Protein AF-A0A9J7BKC8-F1 (afdb_monomer_lite)

Foldseek 3Di:
DDDDDDDDDDPPPPPDPPDDDPDDDPCDPDDDDPQKADAPDPQKIFGDADDPPDQPLPDDQVVCVNRQHDGADDCVPCVPLNVVSNLLSVLAPAEWEWDKDFDQWADWFFAWDPDAQVVQCVPDVLSVVADPLATEGQWKFFWKDFQPFPADDQSAWFKWKKKKFAFQWEAPVPRQPFFKFKKWWKKWFDSHVHGWIWIWTKIWMWGHDDPDIDIDMFTWTDIPPRHIMGTPRDDDDGGWIKMWMKGAPFQFKIKIWMGGSVNSHITMMIGTHDPPGGGSNRMITTIMTQIDHPNHRGHHTARAKMKMAPTWTAGSNRDIDARVNTHTYFNDDPNHGQKYWADDDTRIIMMGGD

InterPro domains:
  IPR000250 Peptidase G1 [PF01828] (138-339)
  IPR000250 Peptidase G1 [PR00977] (217-237)
  IPR000250 Peptidase G1 [PR00977] (239-256)
  IPR000250 Peptidase G1 [PR00977] (259-272)
  IPR000250 Peptidase G1 [PR00977] (279-294)
  IPR000250 Peptidase G1 [PTHR37536] (111-316)
  IPR013320 Concanavalin A-like lectin/glucanase domain superfamily [SSF49899] (136-337)
  IPR038656 Peptidase G1 superfamily [G3DSA:2.60.120.700] (135-349)

Structure (mmCIF, N/CA/C/O backbone):
data_AF-A0A9J7BKC8-F1
#
_entry.id   AF-A0A9J7BKC8-F1
#
loop_
_atom_site.group_PDB
_atom_site.id
_atom_site.type_symbol
_atom_site.label_atom_id
_atom_site.label_alt_id
_atom_site.label_comp_id
_atom_site.label_asym_id
_atom_site.label_entity_id
_atom_site.label_seq_id
_atom_site.pdbx_PDB_ins_code
_atom_site.Cartn_x
_atom_site.Cartn_y
_atom_site.Cartn_z
_atom_site.occupancy
_atom_site.B_iso_or_equiv
_atom_site.auth_seq_id
_atom_site.auth_comp_id
_atom_site.auth_asym_id
_atom_site.auth_atom_id
_atom_site.pdbx_PDB_model_num
ATOM 1 N N . MET A 1 1 ? -64.781 -4.907 41.905 1.00 42.53 1 MET A N 1
ATOM 2 C CA . MET A 1 1 ? -63.799 -5.306 40.872 1.00 42.53 1 MET A CA 1
ATOM 3 C C . MET A 1 1 ? -63.015 -4.066 40.475 1.00 42.53 1 MET A C 1
ATOM 5 O O . MET A 1 1 ? -63.614 -3.108 40.004 1.00 42.53 1 MET A O 1
ATOM 9 N N . LYS A 1 2 ? -61.717 -4.038 40.795 1.00 35.16 2 LYS A N 1
ATOM 10 C CA . LYS A 1 2 ? -60.795 -2.926 40.519 1.00 35.16 2 LYS A CA 1
ATOM 11 C C . LYS A 1 2 ? -60.554 -2.843 39.006 1.00 35.16 2 LYS A C 1
ATOM 13 O O . LYS A 1 2 ? -60.177 -3.852 38.422 1.00 35.16 2 LYS A O 1
ATOM 18 N N . LYS A 1 3 ? -60.735 -1.676 38.381 1.00 32.97 3 LYS A N 1
ATOM 19 C CA . LYS A 1 3 ? -60.165 -1.401 37.054 1.00 32.97 3 LYS A CA 1
ATOM 20 C C . LYS A 1 3 ? -58.864 -0.636 37.264 1.00 32.97 3 LYS A C 1
ATOM 22 O O . LYS A 1 3 ? -58.889 0.517 37.684 1.00 32.97 3 LYS A O 1
ATOM 27 N N . LEU A 1 4 ? -57.750 -1.336 37.063 1.00 35.34 4 LEU A N 1
ATOM 28 C CA . LEU A 1 4 ? -56.420 -0.750 37.012 1.00 35.34 4 LEU A CA 1
ATOM 29 C C . LEU A 1 4 ? -56.189 -0.090 35.649 1.00 35.34 4 LEU A C 1
ATOM 31 O O . LEU A 1 4 ? -56.573 -0.615 34.608 1.00 35.34 4 LEU A O 1
ATOM 35 N N . SER A 1 5 ? -55.534 1.062 35.743 1.00 39.25 5 SER A N 1
ATOM 36 C CA . SER A 1 5 ? -54.772 1.787 34.730 1.00 39.25 5 SER A CA 1
ATOM 37 C C . SER A 1 5 ? -53.872 0.879 33.879 1.00 39.25 5 SER A C 1
ATOM 39 O O . SER A 1 5 ? -53.295 -0.086 34.379 1.00 39.25 5 SER A O 1
ATOM 41 N N . SER A 1 6 ? -53.687 1.245 32.610 1.00 35.19 6 SER A N 1
ATOM 42 C CA . SER A 1 6 ? -52.483 0.909 31.844 1.00 35.19 6 SER A CA 1
ATOM 43 C C . SER A 1 6 ? -52.212 2.042 30.854 1.00 35.19 6 SER A C 1
ATOM 45 O O . SER A 1 6 ? -52.745 2.065 29.748 1.00 35.19 6 SER A O 1
ATOM 47 N N . ALA A 1 7 ? -51.428 3.025 31.297 1.00 35.91 7 ALA A N 1
ATOM 48 C CA . ALA A 1 7 ? -50.773 3.980 30.416 1.00 35.91 7 ALA A CA 1
ATOM 49 C C . ALA A 1 7 ? -49.608 3.257 29.726 1.00 35.91 7 ALA A C 1
ATOM 51 O O . ALA A 1 7 ? -48.701 2.759 30.391 1.00 35.91 7 ALA A O 1
ATOM 52 N N . LEU A 1 8 ? -49.662 3.168 28.400 1.00 33.00 8 LEU A N 1
ATOM 53 C CA . LEU A 1 8 ? -48.587 2.624 27.583 1.00 33.00 8 LEU A CA 1
ATOM 54 C C . LEU A 1 8 ? -47.511 3.713 27.445 1.00 33.00 8 LEU A C 1
ATOM 56 O O . LEU A 1 8 ? -47.657 4.644 26.657 1.00 33.00 8 LEU A O 1
ATOM 60 N N . ALA A 1 9 ? -46.463 3.639 28.264 1.00 32.72 9 ALA A N 1
ATOM 61 C CA . ALA A 1 9 ? -45.273 4.463 28.094 1.00 32.72 9 ALA A CA 1
ATOM 62 C C . ALA A 1 9 ? -44.437 3.872 26.951 1.00 32.72 9 ALA A C 1
ATOM 64 O O . ALA A 1 9 ? -43.795 2.835 27.112 1.00 32.72 9 ALA A O 1
ATOM 65 N N . ALA A 1 10 ? -44.476 4.511 25.783 1.00 32.19 10 ALA A N 1
ATOM 66 C CA . ALA A 1 10 ? -43.542 4.230 24.704 1.00 32.19 10 ALA A CA 1
ATOM 67 C C . ALA A 1 10 ? -42.163 4.774 25.106 1.00 32.19 10 ALA A C 1
ATOM 69 O O . ALA A 1 10 ? -41.945 5.985 25.127 1.00 32.19 10 ALA A O 1
ATOM 70 N N . VAL A 1 11 ? -41.242 3.880 25.466 1.00 32.19 11 VAL A N 1
ATOM 71 C CA . VAL A 1 11 ? -39.828 4.221 25.639 1.00 32.19 11 VAL A CA 1
ATOM 72 C C . VAL A 1 11 ? -39.223 4.325 24.244 1.00 32.19 11 VAL A C 1
ATOM 74 O O . VAL A 1 11 ? -38.864 3.326 23.629 1.00 32.19 11 VAL A O 1
ATOM 77 N N . VAL A 1 12 ? -39.160 5.547 23.721 1.00 31.64 12 VAL A N 1
ATOM 78 C CA . VAL A 1 12 ? -38.316 5.873 22.571 1.00 31.64 12 VAL A CA 1
ATOM 79 C C . VAL A 1 12 ? -36.880 5.889 23.085 1.00 31.64 12 VAL A C 1
ATOM 81 O O . VAL A 1 12 ? -36.458 6.844 23.735 1.00 31.64 12 VAL A O 1
ATOM 84 N N . VAL A 1 13 ? -36.135 4.812 22.836 1.00 33.62 13 VAL A N 1
ATOM 85 C CA . VAL A 1 13 ? -34.677 4.827 22.976 1.00 33.62 13 VAL A CA 1
ATOM 86 C C . VAL A 1 13 ? -34.142 5.608 21.781 1.00 33.62 13 VAL A C 1
ATOM 88 O O . VAL A 1 13 ? -33.957 5.065 20.696 1.00 33.62 13 VAL A O 1
ATOM 91 N N . LEU A 1 14 ? -33.965 6.916 21.961 1.00 30.69 14 LEU A N 1
ATOM 92 C CA . LEU A 1 14 ? -33.131 7.717 21.074 1.00 30.69 14 LEU A CA 1
ATOM 93 C C . LEU A 1 14 ? -31.696 7.211 21.239 1.00 30.69 14 LEU A C 1
ATOM 95 O O . LEU A 1 14 ? -31.040 7.514 22.234 1.00 30.69 14 LEU A O 1
ATOM 99 N N . ALA A 1 15 ? -31.228 6.417 20.276 1.00 33.81 15 ALA A N 1
ATOM 100 C CA . ALA A 1 15 ? -29.805 6.215 20.066 1.00 33.81 15 ALA A CA 1
ATOM 101 C C . ALA A 1 15 ? -29.209 7.592 19.745 1.00 33.81 15 ALA A C 1
ATOM 103 O O . ALA A 1 15 ? -29.444 8.153 18.675 1.00 33.81 15 ALA A O 1
ATOM 104 N N . ALA A 1 16 ? -28.532 8.186 20.724 1.00 29.53 16 ALA A N 1
ATOM 105 C CA . ALA A 1 16 ? -27.771 9.398 20.498 1.00 29.53 16 ALA A CA 1
ATOM 106 C C . ALA A 1 16 ? -26.569 9.037 19.610 1.00 29.53 16 ALA A C 1
ATOM 108 O O . ALA A 1 16 ? -25.866 8.076 19.934 1.00 29.53 16 ALA A O 1
ATOM 109 N N . PRO A 1 17 ? -26.305 9.774 18.519 1.00 35.47 17 PRO A N 1
ATOM 110 C CA . PRO A 1 17 ? -25.027 9.656 17.844 1.00 35.47 17 PRO A CA 1
ATOM 111 C C . PRO A 1 17 ? -23.953 10.087 18.844 1.00 35.47 17 PRO A C 1
ATOM 113 O O . PRO A 1 17 ? -24.092 11.114 19.516 1.00 35.47 17 PRO A O 1
ATOM 116 N N . ILE A 1 18 ? -22.894 9.292 18.979 1.00 39.97 18 ILE A N 1
ATOM 117 C CA . ILE A 1 18 ? -21.711 9.679 19.747 1.00 39.97 18 ILE A CA 1
ATOM 118 C C . ILE A 1 18 ? -20.993 10.761 18.930 1.00 39.97 18 ILE A C 1
ATOM 120 O O . ILE A 1 18 ? -20.035 10.511 18.213 1.00 39.97 18 ILE A O 1
ATOM 124 N N . THR A 1 19 ? -21.503 11.988 18.987 1.00 41.69 19 THR A N 1
ATOM 125 C CA . THR A 1 19 ? -20.822 13.193 18.511 1.00 41.69 19 THR A CA 1
ATOM 126 C C . THR A 1 19 ? -20.246 13.926 19.714 1.00 41.69 19 THR A C 1
ATOM 128 O O . THR A 1 19 ? -20.956 14.694 20.358 1.00 41.69 19 THR A O 1
ATOM 131 N N . ALA A 1 20 ? -18.978 13.648 20.022 1.00 32.53 20 ALA A N 1
ATOM 132 C CA . ALA A 1 20 ? -18.020 14.459 20.792 1.00 32.53 20 ALA A CA 1
ATOM 133 C C . ALA A 1 20 ? -16.736 13.602 20.897 1.00 32.53 20 ALA A C 1
ATOM 135 O O . ALA A 1 20 ? -16.809 12.486 21.389 1.00 32.53 20 ALA A O 1
ATOM 136 N N . LEU A 1 21 ? -15.536 13.975 20.444 1.00 36.91 21 LEU A N 1
ATOM 137 C CA . LEU A 1 21 ? -14.870 15.273 20.429 1.00 36.91 21 LEU A CA 1
ATOM 138 C C . LEU A 1 21 ? -13.859 15.315 19.264 1.00 36.91 21 LEU A C 1
ATOM 140 O O . LEU A 1 21 ? -12.789 14.717 19.351 1.00 36.91 21 LEU A O 1
ATOM 144 N N . ALA A 1 22 ? -14.148 16.077 18.211 1.00 39.12 22 ALA A N 1
ATOM 145 C CA . ALA A 1 22 ? -13.113 16.584 17.310 1.00 39.12 22 ALA A CA 1
ATOM 146 C C . ALA A 1 22 ? -12.574 17.896 17.903 1.00 39.12 22 ALA A C 1
ATOM 148 O O . ALA A 1 22 ? -12.925 18.992 17.474 1.00 39.12 22 ALA A O 1
ATOM 149 N N . GLN A 1 23 ? -11.801 17.793 18.982 1.00 36.78 23 GLN A N 1
ATOM 150 C CA . GLN A 1 23 ? -11.043 18.909 19.546 1.00 36.78 23 GLN A CA 1
ATOM 151 C C . GLN A 1 23 ? -9.667 18.386 19.937 1.00 36.78 23 GLN A C 1
ATOM 153 O O . GLN A 1 23 ? -9.578 17.555 20.835 1.00 36.78 23 GLN A O 1
ATOM 158 N N . ASN A 1 24 ? -8.632 18.864 19.235 1.00 36.31 24 ASN A N 1
ATOM 159 C CA . ASN A 1 24 ? -7.210 18.779 19.578 1.00 36.31 24 ASN A CA 1
ATOM 160 C C . ASN A 1 24 ? -6.848 17.599 20.493 1.00 36.31 24 ASN A C 1
ATOM 162 O O . ASN A 1 24 ? -6.619 17.792 21.691 1.00 36.31 24 ASN A O 1
ATOM 166 N N . ARG A 1 25 ? -6.750 16.380 19.942 1.00 45.62 25 ARG A N 1
ATOM 167 C CA . ARG A 1 25 ? -5.960 15.352 20.625 1.00 45.62 25 ARG A CA 1
ATOM 168 C C . ARG A 1 25 ? -4.519 15.848 20.621 1.00 45.62 25 ARG A C 1
ATOM 170 O O . ARG A 1 25 ? -3.840 15.793 19.606 1.00 45.62 25 ARG A O 1
ATOM 177 N N . VAL A 1 26 ? -4.078 16.368 21.763 1.00 41.56 26 VAL A N 1
ATOM 178 C CA . VAL A 1 26 ? -2.662 16.345 22.129 1.00 41.56 26 VAL A CA 1
ATOM 179 C C . VAL A 1 26 ? -2.191 14.918 21.865 1.00 41.56 26 VAL A C 1
ATOM 181 O O . VAL A 1 26 ? -2.838 13.990 22.358 1.00 41.56 26 VAL A O 1
ATOM 184 N N . GLU A 1 27 ? -1.143 14.765 21.050 1.00 50.19 27 GLU A N 1
ATOM 185 C CA . GLU A 1 27 ? -0.468 13.502 20.732 1.00 50.19 27 GLU A CA 1
ATOM 186 C C . GLU A 1 27 ? -0.299 12.690 22.015 1.00 50.19 27 GLU A C 1
ATOM 188 O O . GLU A 1 27 ? 0.607 12.916 22.817 1.00 50.19 27 GLU A O 1
ATOM 193 N N . THR A 1 28 ? -1.247 11.798 22.280 1.00 51.66 28 THR A N 1
ATOM 194 C CA . THR A 1 28 ? -1.152 10.911 23.426 1.00 51.66 28 THR A CA 1
ATOM 195 C C . THR A 1 28 ? -0.413 9.706 22.882 1.00 51.66 28 THR A C 1
ATOM 197 O O . THR A 1 28 ? -0.931 9.097 21.944 1.00 51.66 28 THR A O 1
ATOM 200 N N . PRO A 1 29 ? 0.787 9.382 23.395 1.00 64.31 29 PRO A N 1
ATOM 201 C CA . PRO A 1 29 ? 1.525 8.222 22.926 1.00 64.31 29 PRO A CA 1
ATOM 202 C C . PRO A 1 29 ? 0.610 7.002 22.944 1.00 64.31 29 PRO A C 1
ATOM 204 O O . PRO A 1 29 ? -0.110 6.800 23.931 1.00 64.31 29 PRO A O 1
ATOM 207 N N . HIS A 1 30 ? 0.616 6.225 21.858 1.00 78.81 30 HIS A N 1
ATOM 208 C CA . HIS A 1 30 ? -0.177 5.006 21.771 1.00 78.81 30 HIS A CA 1
ATOM 209 C C . HIS A 1 30 ? 0.111 4.133 22.992 1.00 78.81 30 HIS A C 1
ATOM 211 O O . HIS A 1 30 ? 1.255 3.768 23.280 1.00 78.81 30 HIS A O 1
ATOM 217 N N . ARG A 1 31 ? -0.937 3.862 23.768 1.00 84.00 31 ARG A N 1
ATOM 218 C CA . ARG A 1 31 ? -0.828 3.021 24.951 1.00 84.00 31 ARG A CA 1
ATOM 219 C C . ARG A 1 31 ? -1.142 1.604 24.520 1.00 84.00 31 ARG A C 1
ATOM 221 O O . ARG A 1 31 ? -2.315 1.274 24.360 1.00 84.00 31 ARG A O 1
ATOM 228 N N . MET A 1 32 ? -0.089 0.797 24.407 1.00 88.94 32 MET A N 1
ATOM 229 C CA . MET A 1 32 ? -0.219 -0.606 24.032 1.00 88.94 32 MET A CA 1
ATOM 230 C C . MET A 1 32 ? -1.259 -1.324 24.892 1.00 88.94 32 MET A C 1
ATOM 232 O O . MET A 1 32 ? -1.321 -1.146 26.120 1.00 88.94 32 MET A O 1
ATOM 236 N N . GLN A 1 33 ? -2.076 -2.133 24.231 1.00 91.25 33 GLN A N 1
ATOM 237 C CA . GLN A 1 33 ? -3.026 -3.010 24.900 1.00 91.25 33 GLN A CA 1
ATOM 238 C C . GLN A 1 33 ? -2.307 -4.190 25.583 1.00 91.25 33 GLN A C 1
ATOM 240 O O . GLN A 1 33 ? -1.156 -4.480 25.265 1.00 91.25 33 GLN A O 1
ATOM 245 N N . PRO A 1 34 ? -2.943 -4.894 26.542 1.00 94.50 34 PRO A N 1
ATOM 246 C CA . PRO A 1 34 ? -2.302 -6.011 27.248 1.00 94.50 34 PRO A CA 1
ATOM 247 C C . PRO A 1 34 ? -1.816 -7.169 26.361 1.00 94.50 34 PRO A C 1
ATOM 249 O O . PRO A 1 34 ? -0.966 -7.939 26.793 1.00 94.50 34 PRO A O 1
ATOM 252 N N . ASN A 1 35 ? -2.385 -7.310 25.167 1.00 95.38 35 ASN A N 1
ATOM 253 C CA . ASN A 1 35 ? -2.093 -8.333 24.162 1.00 95.38 35 ASN A CA 1
ATOM 254 C C . ASN A 1 35 ? -1.343 -7.764 22.943 1.00 95.38 35 ASN A C 1
ATOM 256 O O . ASN A 1 35 ? -1.260 -8.411 21.900 1.00 95.38 35 ASN A O 1
ATOM 260 N N . GLU A 1 36 ? -0.846 -6.535 23.060 1.00 96.62 36 GLU A N 1
ATOM 261 C CA . GLU A 1 36 ? -0.025 -5.880 22.057 1.00 96.62 36 GLU A CA 1
ATOM 262 C C . GLU A 1 36 ? 1.439 -5.897 22.497 1.00 96.62 36 GLU A C 1
ATOM 264 O O . GLU A 1 36 ? 1.770 -5.622 23.653 1.00 96.62 36 GLU A O 1
ATOM 269 N N . HIS A 1 37 ? 2.324 -6.206 21.554 1.00 95.88 37 HIS A N 1
ATOM 270 C CA . HIS A 1 37 ? 3.741 -6.427 21.804 1.00 95.88 37 HIS A CA 1
ATOM 271 C C . HIS A 1 37 ? 4.588 -5.580 20.870 1.00 95.88 37 HIS A C 1
ATOM 273 O O . HIS A 1 37 ? 4.352 -5.542 19.663 1.00 95.88 37 HIS A O 1
ATOM 279 N N . ALA A 1 38 ? 5.621 -4.948 21.421 1.00 96.88 38 ALA A N 1
ATOM 280 C CA . ALA A 1 38 ? 6.629 -4.270 20.620 1.00 96.88 38 ALA A CA 1
ATOM 281 C C . ALA A 1 38 ? 7.427 -5.275 19.774 1.00 96.88 38 ALA A C 1
ATOM 283 O O . ALA A 1 38 ? 7.782 -6.362 20.240 1.00 96.88 38 ALA A O 1
ATOM 284 N N . LEU A 1 39 ? 7.739 -4.879 18.543 1.00 96.88 39 LEU A N 1
ATOM 285 C CA . LEU A 1 39 ? 8.595 -5.623 17.624 1.00 96.88 39 LEU A CA 1
ATOM 286 C C . LEU A 1 39 ? 10.045 -5.116 17.700 1.00 96.88 39 LEU A C 1
ATOM 288 O O . LEU A 1 39 ? 10.406 -4.282 18.529 1.00 96.88 39 LEU A O 1
ATOM 292 N N . ASN A 1 40 ? 10.916 -5.656 16.845 1.00 97.19 40 ASN A N 1
ATOM 293 C CA . ASN A 1 40 ? 12.345 -5.332 16.828 1.00 97.19 40 ASN A CA 1
ATOM 294 C C . ASN A 1 40 ? 12.675 -3.925 16.300 1.00 97.19 40 ASN A C 1
ATOM 296 O O . ASN A 1 40 ? 13.816 -3.491 16.458 1.00 97.19 40 ASN A O 1
ATOM 300 N N . LEU A 1 41 ? 11.720 -3.226 15.681 1.00 97.62 41 LEU A N 1
ATOM 301 C CA . LEU A 1 41 ? 11.894 -1.859 15.187 1.00 97.62 41 LEU A CA 1
ATOM 302 C C . LEU A 1 41 ? 11.150 -0.856 16.086 1.00 97.62 41 LEU A C 1
ATOM 304 O O . LEU A 1 41 ? 10.030 -1.140 16.514 1.00 97.62 41 LEU A O 1
ATOM 308 N N . PRO A 1 42 ? 11.742 0.318 16.386 1.00 94.69 42 PRO A N 1
ATOM 309 C CA . PRO A 1 42 ? 11.086 1.344 17.190 1.00 94.69 42 PRO A CA 1
ATOM 310 C C . PRO A 1 42 ? 9.737 1.764 16.604 1.00 94.69 42 PRO A C 1
ATOM 312 O O . PRO A 1 42 ? 9.625 1.990 15.404 1.00 94.69 42 PRO A O 1
ATOM 315 N N . GLY A 1 43 ? 8.727 1.889 17.464 1.00 94.75 43 GLY A N 1
ATOM 316 C CA . GLY A 1 43 ? 7.383 2.302 17.058 1.00 94.75 43 GLY A CA 1
ATOM 317 C C . GLY A 1 43 ? 6.541 1.203 16.411 1.00 94.75 43 GLY A C 1
ATOM 318 O O . GLY A 1 43 ? 5.346 1.414 16.251 1.00 94.75 43 GLY A O 1
ATOM 319 N N . ALA A 1 44 ? 7.121 0.043 16.084 1.00 98.06 44 ALA A N 1
ATOM 320 C CA . ALA A 1 44 ? 6.400 -1.080 15.499 1.00 98.06 44 ALA A CA 1
ATOM 321 C C . ALA A 1 44 ? 5.877 -2.048 16.572 1.00 98.06 44 ALA A C 1
ATOM 323 O O . ALA A 1 44 ? 6.604 -2.436 17.495 1.00 98.06 44 ALA A O 1
ATOM 324 N N . THR A 1 45 ? 4.630 -2.482 16.424 1.00 98.06 45 THR A N 1
ATOM 325 C CA . THR A 1 45 ? 3.942 -3.415 17.319 1.00 98.06 45 THR A CA 1
ATOM 326 C C . THR A 1 45 ? 3.190 -4.491 16.535 1.00 98.06 45 THR A C 1
ATOM 328 O O . THR A 1 45 ? 2.905 -4.350 15.348 1.00 98.06 45 THR A O 1
ATOM 331 N N . THR A 1 46 ? 2.874 -5.596 17.203 1.00 97.69 46 THR A N 1
ATOM 332 C CA . THR A 1 46 ? 1.955 -6.642 16.732 1.00 97.69 46 THR A CA 1
ATOM 333 C C . THR A 1 46 ? 0.942 -6.943 17.826 1.00 97.69 46 THR A C 1
ATOM 335 O O . THR A 1 46 ? 1.211 -6.713 19.005 1.00 97.69 46 THR A O 1
ATOM 338 N N . ILE A 1 47 ? -0.197 -7.519 17.456 1.00 96.94 47 ILE A N 1
ATOM 339 C CA . ILE A 1 47 ? -1.208 -7.998 18.404 1.00 96.94 47 ILE A CA 1
ATOM 340 C C . ILE A 1 47 ? -1.221 -9.529 18.397 1.00 96.94 47 ILE A C 1
ATOM 342 O O . ILE A 1 47 ? -1.024 -10.151 17.349 1.00 96.94 47 ILE A O 1
ATOM 346 N N . ASP A 1 48 ? -1.405 -10.134 19.573 1.00 95.25 48 ASP A N 1
ATOM 347 C CA . ASP A 1 48 ? -1.522 -11.585 19.725 1.00 95.25 48 ASP A CA 1
ATOM 348 C C . ASP A 1 48 ? -2.611 -12.169 18.818 1.00 95.25 48 ASP A C 1
ATOM 350 O O . ASP A 1 48 ? -3.660 -11.563 18.581 1.00 95.25 48 ASP A O 1
ATOM 354 N N . ALA A 1 49 ? -2.387 -13.401 18.357 1.00 95.94 49 ALA A N 1
ATOM 355 C CA . ALA A 1 49 ? -3.417 -14.154 17.656 1.00 95.94 49 ALA A CA 1
ATOM 356 C C . ALA A 1 49 ? -4.686 -14.270 18.527 1.00 95.94 49 ALA A C 1
ATOM 358 O O . ALA A 1 49 ? -4.578 -14.487 19.741 1.00 95.94 49 ALA A O 1
ATOM 359 N N . PRO A 1 50 ? -5.889 -14.161 17.934 1.00 95.56 50 PRO A N 1
ATOM 360 C CA . PRO A 1 50 ? -7.121 -14.318 18.691 1.00 95.56 50 PRO A CA 1
ATOM 361 C C . PRO A 1 50 ? -7.224 -15.733 19.290 1.00 95.56 50 PRO A C 1
ATOM 363 O O . PRO A 1 50 ? -6.651 -16.688 18.749 1.00 95.56 50 PRO A O 1
ATOM 366 N N . PRO A 1 51 ? -7.951 -15.904 20.409 1.00 95.25 51 PRO A N 1
ATOM 367 C CA . PRO A 1 51 ? -8.136 -17.212 21.022 1.00 95.25 51 PRO A CA 1
ATOM 368 C C . PRO A 1 51 ? -8.866 -18.176 20.078 1.00 95.25 51 PRO A C 1
ATOM 370 O O . PRO A 1 51 ? -9.632 -17.773 19.202 1.00 95.25 51 PRO A O 1
ATOM 373 N N . ALA A 1 52 ? -8.665 -19.479 20.286 1.00 94.31 52 ALA A N 1
ATOM 374 C CA . ALA A 1 52 ? -9.352 -20.502 19.505 1.00 94.31 52 ALA A CA 1
ATOM 375 C C . ALA A 1 52 ? -10.882 -20.334 19.588 1.00 94.31 52 ALA A C 1
ATOM 377 O O . ALA A 1 52 ? -11.443 -20.255 20.680 1.00 94.31 52 ALA A O 1
ATOM 378 N N . GLY A 1 53 ? -11.545 -20.317 18.428 1.00 93.31 53 GLY A N 1
ATOM 379 C CA . GLY A 1 53 ? -12.997 -20.140 18.321 1.00 93.31 53 GLY A CA 1
ATOM 380 C C . GLY A 1 53 ? -13.470 -18.685 18.268 1.00 93.31 53 GLY A C 1
ATOM 381 O O . GLY A 1 53 ? -14.675 -18.472 18.178 1.00 93.31 53 GLY A O 1
ATOM 382 N N . PHE A 1 54 ? -12.562 -17.703 18.301 1.00 96.88 54 PHE A N 1
ATOM 383 C CA . PHE A 1 54 ? -12.906 -16.321 17.977 1.00 96.88 54 PHE A CA 1
ATOM 384 C C . PHE A 1 54 ? -13.422 -16.227 16.538 1.00 96.88 54 PHE A C 1
ATOM 386 O O . PHE A 1 54 ? -12.790 -16.747 15.617 1.00 96.88 54 PHE A O 1
ATOM 393 N N . ASP A 1 55 ? -14.556 -15.557 16.359 1.00 97.06 55 ASP A N 1
ATOM 394 C CA . ASP A 1 55 ? -15.184 -15.361 15.059 1.00 97.06 55 ASP A CA 1
ATOM 395 C C . ASP A 1 55 ? -15.202 -13.864 14.711 1.00 97.06 55 ASP A C 1
ATOM 397 O O . ASP A 1 55 ? -16.025 -13.118 15.255 1.00 97.06 55 ASP A O 1
ATOM 401 N N . PRO A 1 56 ? -14.324 -13.405 13.799 1.00 97.12 56 PRO A N 1
ATOM 402 C CA . PRO A 1 56 ? -14.275 -12.001 13.415 1.00 97.12 56 PRO A CA 1
ATOM 403 C C . PRO A 1 56 ? -15.547 -11.539 12.696 1.00 97.12 56 PRO A C 1
ATOM 405 O O . PRO A 1 56 ? -15.776 -10.341 12.601 1.00 97.12 56 PRO A O 1
ATOM 408 N N . ILE A 1 57 ? -16.412 -12.431 12.207 1.00 97.12 57 ILE A N 1
ATOM 409 C CA . ILE A 1 57 ? -17.649 -12.025 11.525 1.00 97.12 57 ILE A CA 1
ATOM 410 C C . ILE A 1 57 ? -18.717 -11.569 12.524 1.00 97.12 57 ILE A C 1
ATOM 412 O O . ILE A 1 57 ? -19.490 -10.660 12.222 1.00 97.12 57 ILE A O 1
ATOM 416 N N . THR A 1 58 ? -18.756 -12.174 13.713 1.00 96.38 58 THR A N 1
ATOM 417 C CA . THR A 1 58 ? -19.805 -11.939 14.719 1.00 96.38 58 THR A CA 1
ATOM 418 C C . THR A 1 58 ? -19.345 -11.116 15.926 1.00 96.38 58 THR A C 1
ATOM 420 O O . THR A 1 58 ? -20.194 -10.620 16.666 1.00 96.38 58 THR A O 1
ATOM 423 N N . ALA A 1 59 ? -18.032 -10.926 16.098 1.00 97.75 59 ALA A N 1
ATOM 424 C CA . ALA A 1 59 ? -17.430 -10.090 17.140 1.00 97.75 59 ALA A CA 1
ATOM 425 C C . ALA A 1 59 ? -17.893 -8.619 17.087 1.00 97.75 59 ALA A C 1
ATOM 427 O O . ALA A 1 59 ? -18.226 -8.110 16.011 1.00 97.75 59 ALA A O 1
ATOM 428 N N . SER A 1 60 ? -17.876 -7.909 18.219 1.00 97.81 60 SER A N 1
ATOM 429 C CA . SER A 1 60 ? -18.062 -6.449 18.241 1.00 97.81 60 SER A CA 1
ATOM 430 C C . SER A 1 60 ? -16.844 -5.716 17.667 1.00 97.81 60 SER A C 1
ATOM 432 O O . SER A 1 60 ? -15.754 -6.281 17.581 1.00 97.81 60 SER A O 1
ATOM 434 N N . ASP A 1 61 ? -17.000 -4.445 17.300 1.00 96.94 61 ASP A N 1
ATOM 435 C CA . ASP A 1 61 ? -15.885 -3.652 16.768 1.00 96.94 61 ASP A CA 1
ATOM 436 C C . ASP A 1 61 ? -14.788 -3.433 17.830 1.00 96.94 61 ASP A C 1
ATOM 438 O O . ASP A 1 61 ? -13.600 -3.404 17.508 1.00 96.94 61 ASP A O 1
ATOM 442 N N . GLU A 1 62 ? -15.150 -3.369 19.117 1.00 96.56 62 GLU A N 1
ATOM 443 C CA . GLU A 1 62 ? -14.182 -3.337 20.219 1.00 96.56 62 GLU A CA 1
ATOM 444 C C . GLU A 1 62 ? -13.407 -4.651 20.358 1.00 96.56 62 GLU A C 1
ATOM 446 O O . GLU A 1 62 ? -12.206 -4.623 20.629 1.00 96.56 62 GLU A O 1
ATOM 451 N N . GLU A 1 63 ? -14.065 -5.799 20.176 1.00 97.62 63 GLU A N 1
ATOM 452 C CA . GLU A 1 63 ? -13.408 -7.110 20.192 1.00 97.62 63 GLU A CA 1
ATOM 453 C C . GLU A 1 63 ? -12.477 -7.279 18.985 1.00 97.62 63 GLU A C 1
ATOM 455 O O . GLU A 1 63 ? -11.357 -7.771 19.136 1.00 97.62 63 GLU A O 1
ATOM 460 N N . LEU A 1 64 ? -12.900 -6.824 17.801 1.00 98.19 64 LEU A N 1
ATOM 461 C CA . LEU A 1 64 ? -12.056 -6.786 16.607 1.00 98.19 64 LEU A CA 1
ATOM 462 C C . LEU A 1 64 ? -10.800 -5.949 16.839 1.00 98.19 64 LEU A C 1
ATOM 464 O O . LEU A 1 64 ? -9.692 -6.450 16.643 1.00 98.19 64 LEU A O 1
ATOM 468 N N . ALA A 1 65 ? -10.967 -4.712 17.314 1.00 96.88 65 ALA A N 1
ATOM 469 C CA . ALA A 1 65 ? -9.856 -3.817 17.608 1.00 96.88 65 ALA A CA 1
ATOM 470 C C . ALA A 1 65 ? -8.926 -4.409 18.676 1.00 96.88 65 ALA A C 1
ATOM 472 O O . ALA A 1 65 ? -7.706 -4.346 18.528 1.00 96.88 65 ALA A O 1
ATOM 473 N N . TYR A 1 66 ? -9.487 -5.035 19.718 1.00 96.81 66 TYR A N 1
ATOM 474 C CA . TYR A 1 66 ? -8.702 -5.722 20.741 1.00 96.81 66 TYR A CA 1
ATOM 475 C C . TYR A 1 66 ? -7.852 -6.844 20.141 1.00 96.81 66 TYR A C 1
ATOM 477 O O . TYR A 1 66 ? -6.690 -6.988 20.495 1.00 96.81 66 TYR A O 1
ATOM 485 N N . HIS A 1 67 ? -8.379 -7.612 19.188 1.00 97.25 67 HIS A N 1
ATOM 486 C CA . HIS A 1 67 ? -7.663 -8.712 18.531 1.00 97.25 67 HIS A CA 1
ATOM 487 C C . HIS A 1 67 ? -6.894 -8.310 17.257 1.00 97.25 67 HIS A C 1
ATOM 489 O O . HIS A 1 67 ? -6.424 -9.176 16.507 1.00 97.25 67 HIS A O 1
ATOM 495 N N . GLY A 1 68 ? -6.728 -7.005 17.017 1.00 96.50 68 GLY A N 1
ATOM 496 C CA . GLY A 1 68 ? -5.946 -6.474 15.902 1.00 96.50 68 GLY A CA 1
ATOM 497 C C . GLY A 1 68 ? -6.538 -6.787 14.532 1.00 96.50 68 GLY A C 1
ATOM 498 O O . GLY A 1 68 ? -5.790 -7.015 13.579 1.00 96.50 68 GLY A O 1
ATOM 499 N N . PHE A 1 69 ? -7.860 -6.903 14.444 1.00 98.25 69 PHE A N 1
ATOM 500 C CA . PHE A 1 69 ? -8.585 -6.924 13.178 1.00 98.25 69 PHE A CA 1
ATOM 501 C C . PHE A 1 69 ? -8.864 -5.496 12.709 1.00 98.25 69 PHE A C 1
ATOM 503 O O . PHE A 1 69 ? -8.979 -4.595 13.548 1.00 98.25 69 PHE A O 1
ATOM 510 N N . PRO A 1 70 ? -8.935 -5.278 11.390 1.00 97.75 70 PRO A N 1
ATOM 511 C CA . PRO A 1 70 ? -9.064 -3.939 10.863 1.00 97.75 70 PRO A CA 1
ATOM 512 C C . PRO A 1 70 ? -10.518 -3.436 10.980 1.00 97.75 70 PRO A C 1
ATOM 514 O O . PRO A 1 70 ? -11.426 -4.242 11.238 1.00 97.75 70 PRO A O 1
ATOM 517 N N . PRO A 1 71 ? -10.752 -2.117 10.841 1.00 97.31 71 PRO A N 1
ATOM 518 C CA . PRO A 1 71 ? -12.083 -1.518 10.895 1.00 97.31 71 PRO A CA 1
ATOM 519 C C . PRO A 1 71 ? -13.102 -2.237 10.005 1.00 97.31 71 PRO A C 1
ATOM 521 O O . PRO A 1 71 ? -12.838 -2.566 8.856 1.00 97.31 71 PRO A O 1
ATOM 524 N N . ARG A 1 72 ? -14.302 -2.483 10.537 1.00 96.31 72 ARG A N 1
ATOM 525 C CA . ARG A 1 72 ? -15.361 -3.186 9.809 1.00 96.31 72 ARG A CA 1
ATOM 526 C C . ARG A 1 72 ? -16.254 -2.193 9.049 1.00 96.31 72 ARG A C 1
ATOM 528 O O . ARG A 1 72 ? -16.872 -1.339 9.690 1.00 96.31 72 ARG A O 1
ATOM 535 N N . PRO A 1 73 ? -16.430 -2.337 7.721 1.00 95.12 73 PRO A N 1
ATOM 536 C CA . PRO A 1 73 ? -17.424 -1.567 6.977 1.00 95.12 73 PRO A CA 1
ATOM 537 C C . PRO A 1 73 ? -18.858 -1.853 7.443 1.00 95.12 73 PRO A C 1
ATOM 539 O O . PRO A 1 73 ? -19.203 -2.970 7.840 1.00 95.12 73 PRO A O 1
ATOM 542 N N . ASN A 1 74 ? -19.740 -0.857 7.366 1.00 92.38 74 ASN A N 1
ATOM 543 C CA . ASN A 1 74 ? -21.122 -1.017 7.809 1.00 92.38 74 ASN A CA 1
ATOM 544 C C . ASN A 1 74 ? -21.928 -1.865 6.811 1.00 92.38 74 ASN A C 1
ATOM 546 O O . ASN A 1 74 ? -22.230 -1.432 5.704 1.00 92.38 74 ASN A O 1
ATOM 550 N N . GLN A 1 75 ? -22.355 -3.057 7.231 1.00 93.94 75 GLN A N 1
ATOM 551 C CA . GLN A 1 75 ? -23.095 -3.994 6.378 1.00 93.94 75 GLN A CA 1
ATOM 552 C C . GLN A 1 75 ? -24.413 -3.432 5.811 1.00 93.94 75 GLN A C 1
ATOM 554 O O . GLN A 1 75 ? -24.837 -3.827 4.725 1.00 93.94 75 GLN A O 1
ATOM 559 N N . ALA A 1 76 ? -25.097 -2.555 6.551 1.00 93.00 76 ALA A N 1
ATOM 560 C CA . ALA A 1 76 ? -26.409 -2.048 6.161 1.00 93.00 76 ALA A CA 1
ATOM 561 C C . ALA A 1 76 ? -26.322 -0.933 5.112 1.00 93.00 76 ALA A C 1
ATOM 563 O O . ALA A 1 76 ? -27.219 -0.825 4.275 1.00 93.00 76 ALA A O 1
ATOM 564 N N . THR A 1 77 ? -25.276 -0.106 5.169 1.00 92.00 77 THR A N 1
ATOM 5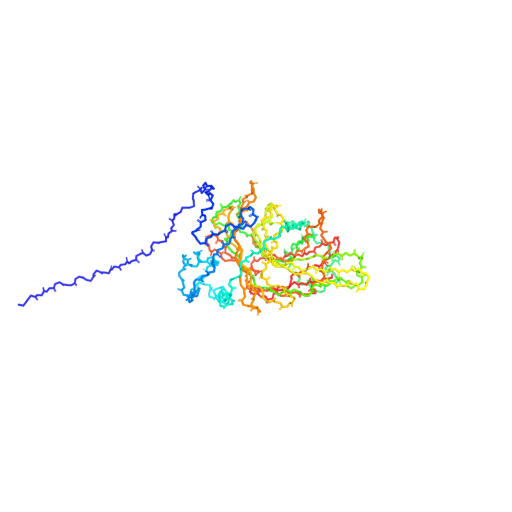65 C CA . THR A 1 77 ? -25.060 0.988 4.213 1.00 92.00 77 THR A CA 1
ATOM 566 C C . THR A 1 77 ? -24.162 0.572 3.055 1.00 92.00 77 THR A C 1
ATOM 568 O O . THR A 1 77 ? -24.435 0.966 1.926 1.00 92.00 77 THR A O 1
ATOM 571 N N . ASP A 1 78 ? -23.185 -0.303 3.305 1.00 90.88 78 ASP A N 1
ATOM 572 C CA . ASP A 1 78 ? -22.082 -0.602 2.389 1.00 90.88 78 ASP A CA 1
ATOM 573 C C . ASP A 1 78 ? -21.843 -2.117 2.280 1.00 90.88 78 ASP A C 1
ATOM 575 O O . ASP A 1 78 ? -20.770 -2.653 2.560 1.00 90.88 78 ASP A O 1
ATOM 579 N N . GLY A 1 79 ? -22.884 -2.842 1.861 1.00 94.38 79 GLY A N 1
ATOM 580 C CA . GLY A 1 79 ? -22.872 -4.307 1.808 1.00 94.38 79 GLY A CA 1
ATOM 581 C C . GLY A 1 79 ? -21.774 -4.923 0.927 1.00 94.38 79 GLY A C 1
ATOM 582 O O . GLY A 1 79 ? -21.345 -6.036 1.220 1.00 94.38 79 GLY A O 1
ATOM 583 N N . LYS A 1 80 ? -21.300 -4.221 -0.118 1.00 93.38 80 LYS A N 1
ATOM 584 C CA . LYS A 1 80 ? -20.174 -4.677 -0.961 1.00 93.38 80 LYS A CA 1
ATOM 585 C C . LYS A 1 80 ? -18.849 -4.614 -0.198 1.00 93.38 80 LYS A C 1
ATOM 587 O O . LYS A 1 80 ? -18.183 -5.636 -0.082 1.00 93.38 80 LYS A O 1
ATOM 592 N N . ALA A 1 81 ? -18.540 -3.460 0.397 1.00 94.12 81 ALA A N 1
ATOM 593 C CA . ALA A 1 81 ? -17.360 -3.269 1.240 1.00 94.12 81 ALA A CA 1
ATOM 594 C C . ALA A 1 81 ? -17.334 -4.267 2.412 1.00 94.12 81 ALA A C 1
ATOM 596 O O . ALA A 1 81 ? -16.324 -4.913 2.677 1.00 94.12 81 ALA A O 1
ATOM 597 N N . TYR A 1 82 ? -18.478 -4.478 3.073 1.00 96.06 82 TYR A N 1
ATOM 598 C CA . TYR A 1 82 ? -18.582 -5.496 4.121 1.00 96.06 82 TYR A CA 1
ATOM 599 C C . TYR A 1 82 ? -18.309 -6.913 3.598 1.00 96.06 82 TYR A C 1
ATOM 601 O O . TYR A 1 82 ? -17.707 -7.707 4.313 1.00 96.06 82 TYR A O 1
ATOM 609 N N . ALA A 1 83 ? -18.755 -7.255 2.384 1.00 96.25 83 ALA A N 1
ATOM 610 C CA . ALA A 1 83 ? -18.543 -8.585 1.817 1.00 96.25 83 ALA A CA 1
ATOM 611 C C . ALA A 1 83 ? -17.057 -8.870 1.540 1.00 96.25 83 ALA A C 1
ATOM 613 O O . ALA A 1 83 ? -16.596 -9.939 1.933 1.00 96.25 83 ALA A O 1
ATOM 614 N N . SER A 1 84 ? -16.325 -7.915 0.953 1.00 94.69 84 SER A N 1
ATOM 615 C CA . SER A 1 84 ? -14.867 -8.013 0.743 1.00 94.69 84 SER A CA 1
ATOM 616 C C . SER A 1 84 ? -14.127 -8.145 2.079 1.00 94.69 84 SER A C 1
ATOM 618 O O . SER A 1 84 ? -13.419 -9.124 2.315 1.00 94.69 84 SER A O 1
ATOM 620 N N . TRP A 1 85 ? -14.414 -7.258 3.040 1.00 97.56 85 TRP A N 1
ATOM 621 C CA . TRP A 1 85 ? -13.846 -7.354 4.388 1.00 97.56 85 TRP A CA 1
ATOM 622 C C . TRP A 1 85 ? -14.143 -8.713 5.046 1.00 97.56 85 TRP A C 1
ATOM 624 O O . TRP A 1 85 ? -13.258 -9.350 5.615 1.00 97.56 85 TRP A O 1
ATOM 634 N N . ALA A 1 86 ? -15.383 -9.202 4.951 1.00 98.25 86 ALA A N 1
ATOM 635 C CA . ALA A 1 86 ? -15.783 -10.477 5.539 1.00 98.25 86 ALA A CA 1
ATOM 636 C C . ALA A 1 86 ? -15.071 -11.673 4.889 1.00 98.25 86 ALA A C 1
ATOM 638 O O . ALA A 1 86 ? -14.729 -12.625 5.595 1.00 98.25 86 ALA A O 1
ATOM 639 N N . GLU A 1 87 ? -14.830 -11.639 3.579 1.00 98.12 87 GLU A N 1
ATOM 640 C CA . GLU A 1 87 ? -14.012 -12.632 2.879 1.00 98.12 87 GLU A CA 1
ATOM 641 C C . GLU A 1 87 ? -12.579 -12.629 3.424 1.00 98.12 87 GLU A C 1
ATOM 643 O O . GLU A 1 87 ? -12.091 -13.676 3.870 1.00 98.12 87 GLU A O 1
ATOM 648 N N . ALA A 1 88 ? -11.958 -11.453 3.550 1.00 98.31 88 ALA A N 1
ATOM 649 C CA . ALA A 1 88 ? -10.621 -11.324 4.123 1.00 98.31 88 ALA A CA 1
ATOM 650 C C . ALA A 1 88 ? -10.528 -11.892 5.546 1.00 98.31 88 ALA A C 1
ATOM 652 O O . ALA A 1 88 ? -9.581 -12.608 5.904 1.00 98.31 88 ALA A O 1
ATOM 653 N N . MET A 1 89 ? -11.549 -11.642 6.366 1.00 98.31 89 MET A N 1
ATOM 654 C CA . MET A 1 89 ? -11.626 -12.182 7.721 1.00 98.31 89 MET A CA 1
ATOM 655 C C . MET A 1 89 ? -11.782 -13.709 7.737 1.00 98.31 89 MET A C 1
ATOM 657 O O . MET A 1 89 ? -11.184 -14.377 8.581 1.00 98.31 89 MET A O 1
ATOM 661 N N . GLN A 1 90 ? -12.528 -14.291 6.794 1.00 97.62 90 GLN A N 1
ATOM 662 C CA . GLN A 1 90 ? -12.662 -15.749 6.652 1.00 97.62 90 GLN A CA 1
ATOM 663 C C . GLN A 1 90 ? -11.366 -16.423 6.177 1.00 97.62 90 GLN A C 1
ATOM 665 O O . GLN A 1 90 ? -11.103 -17.578 6.537 1.00 97.62 90 GLN A O 1
ATOM 670 N N . HIS A 1 91 ? -10.542 -15.713 5.402 1.00 98.06 91 HIS A N 1
ATOM 671 C CA . HIS A 1 91 ? -9.212 -16.165 4.989 1.00 98.06 91 HIS A CA 1
ATOM 672 C C . HIS A 1 91 ? -8.140 -15.944 6.066 1.00 98.06 91 HIS A C 1
ATOM 674 O O . HIS A 1 91 ? -7.091 -16.584 6.028 1.00 98.06 91 HIS A O 1
ATOM 680 N N . SER A 1 92 ? -8.412 -15.151 7.101 1.00 97.94 92 SER A N 1
ATOM 681 C CA . SER A 1 92 ? -7.495 -14.874 8.217 1.00 97.94 92 SER A CA 1
ATOM 682 C C . SER A 1 92 ? -7.426 -16.006 9.258 1.00 97.94 92 SER A C 1
ATOM 684 O O . SER A 1 92 ? -7.536 -15.787 10.464 1.00 97.94 92 SER A O 1
ATOM 686 N N . LYS A 1 93 ? -7.241 -17.253 8.803 1.00 96.19 93 LYS A N 1
ATOM 687 C CA . LYS A 1 93 ? -7.288 -18.464 9.649 1.00 96.19 93 LYS A CA 1
ATOM 688 C C . LYS A 1 93 ? -6.066 -18.621 10.546 1.00 96.19 93 LYS A C 1
ATOM 690 O O . LYS A 1 93 ? -6.170 -19.184 11.633 1.00 96.19 93 LYS A O 1
ATOM 695 N N . THR A 1 94 ? -4.905 -18.172 10.073 1.00 97.06 94 THR A N 1
ATOM 696 C CA . THR A 1 94 ? -3.645 -18.247 10.818 1.00 97.06 94 THR A CA 1
ATOM 697 C C . THR A 1 94 ? -3.015 -16.866 10.910 1.00 97.06 94 THR A C 1
ATOM 699 O O . THR A 1 94 ? -2.503 -16.354 9.917 1.00 97.06 94 THR A O 1
ATOM 702 N N . ARG A 1 95 ? -2.993 -16.289 12.116 1.00 97.19 95 ARG A N 1
ATOM 703 C CA . ARG A 1 95 ? -2.213 -15.079 12.385 1.00 97.19 95 ARG A CA 1
ATOM 704 C C . ARG A 1 95 ? -0.731 -15.437 12.462 1.00 97.19 95 ARG A C 1
ATOM 706 O O . ARG A 1 95 ? -0.326 -16.195 13.346 1.00 97.19 95 ARG A O 1
ATOM 713 N N . VAL A 1 96 ? 0.077 -14.875 11.572 1.00 96.62 96 VAL A N 1
ATOM 714 C CA . VAL A 1 96 ? 1.536 -14.984 11.628 1.00 96.62 96 VAL A CA 1
ATOM 715 C C . VAL A 1 96 ? 2.108 -13.806 12.409 1.00 96.62 96 VAL A C 1
ATOM 717 O O . VAL A 1 96 ? 1.682 -12.668 12.232 1.00 96.62 96 VAL A O 1
ATOM 720 N N . ALA A 1 97 ? 3.069 -14.075 13.294 1.00 95.06 97 ALA A N 1
ATOM 721 C CA . ALA A 1 97 ? 3.807 -13.011 13.965 1.00 95.06 97 ALA A CA 1
ATOM 722 C C . ALA A 1 97 ? 4.817 -12.399 12.974 1.00 95.06 97 ALA A C 1
ATOM 724 O O . ALA A 1 97 ? 5.639 -13.148 12.424 1.00 95.06 97 ALA A O 1
ATOM 725 N N . PRO A 1 98 ? 4.784 -11.076 12.741 1.00 97.25 98 PRO A N 1
ATOM 726 C CA . PRO A 1 98 ? 5.639 -10.428 11.756 1.00 97.25 98 PRO A CA 1
ATOM 727 C C . PRO A 1 98 ? 7.113 -10.461 12.183 1.00 97.25 98 PRO A C 1
ATOM 729 O O . PRO A 1 98 ? 7.456 -10.235 13.345 1.00 97.25 98 PRO A O 1
ATOM 732 N N . LYS A 1 99 ? 8.006 -10.715 11.224 1.00 97.44 99 LYS A N 1
ATOM 733 C CA . LYS A 1 99 ? 9.461 -10.575 11.380 1.00 97.44 99 LYS A CA 1
ATOM 734 C C . LYS A 1 99 ? 9.930 -9.395 10.546 1.00 97.44 99 LYS A C 1
ATOM 736 O O . LYS A 1 99 ? 9.945 -9.497 9.326 1.00 97.44 99 LYS A O 1
ATOM 741 N N . LEU A 1 100 ? 10.295 -8.297 11.199 1.00 98.62 100 LEU A N 1
ATOM 742 C CA . LEU A 1 100 ? 10.543 -7.043 10.498 1.00 98.62 100 LEU A CA 1
ATOM 743 C C . LEU A 1 100 ? 11.994 -6.901 10.043 1.00 98.62 100 LEU A C 1
ATOM 745 O O . LEU A 1 100 ? 12.919 -7.066 10.846 1.00 98.62 100 LEU A O 1
ATOM 749 N N . GLU A 1 101 ? 12.176 -6.521 8.782 1.00 98.50 101 GLU A N 1
ATOM 750 C CA . GLU A 1 101 ? 13.464 -6.163 8.187 1.00 98.50 101 GLU A CA 1
ATOM 751 C C . GLU A 1 101 ? 13.370 -4.763 7.569 1.00 98.50 101 GLU A C 1
ATOM 753 O O . GLU A 1 101 ? 12.655 -4.548 6.596 1.00 98.50 101 GLU A O 1
ATOM 758 N N . GLN A 1 102 ? 14.102 -3.804 8.142 1.00 98.06 102 GLN A N 1
ATOM 759 C CA . GLN A 1 102 ? 14.229 -2.462 7.572 1.00 98.06 102 GLN A CA 1
ATOM 760 C C . GLN A 1 102 ? 15.067 -2.516 6.292 1.00 98.06 102 GLN A C 1
ATOM 762 O O . GLN A 1 102 ? 16.178 -3.059 6.312 1.00 98.06 102 GLN A O 1
ATOM 767 N N . THR A 1 103 ? 14.589 -1.888 5.220 1.00 98.06 103 THR A N 1
ATOM 768 C CA . THR A 1 103 ? 15.309 -1.814 3.945 1.00 98.06 103 THR A CA 1
ATOM 769 C C . THR A 1 103 ? 15.840 -0.402 3.665 1.00 98.06 103 THR A C 1
ATOM 771 O O . THR A 1 103 ? 15.692 0.517 4.473 1.00 98.06 103 THR A O 1
ATOM 774 N N . ASN A 1 104 ? 16.524 -0.250 2.524 1.00 96.69 104 ASN A N 1
ATOM 775 C CA . ASN A 1 104 ? 16.941 1.044 1.963 1.00 96.69 104 ASN A CA 1
ATOM 776 C C . ASN A 1 104 ? 16.100 1.412 0.721 1.00 96.69 104 ASN A C 1
ATOM 778 O O . ASN A 1 104 ? 16.594 2.112 -0.171 1.00 96.69 104 ASN A O 1
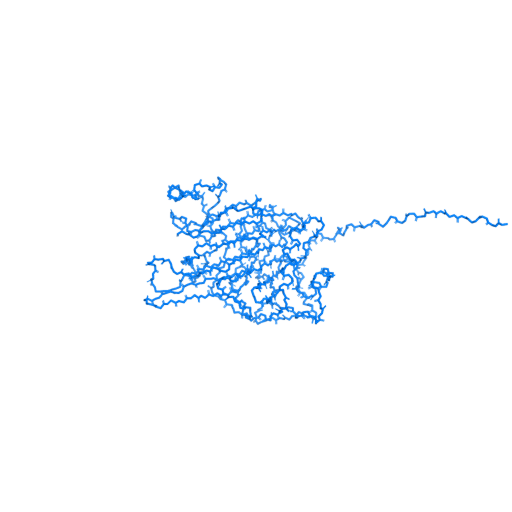ATOM 782 N N . ILE A 1 105 ? 14.888 0.863 0.636 1.00 98.56 105 ILE A N 1
ATOM 783 C CA . ILE A 1 105 ? 13.876 1.146 -0.382 1.00 98.56 105 ILE A CA 1
ATOM 784 C C . ILE A 1 105 ? 12.902 2.158 0.228 1.00 98.56 105 ILE A C 1
ATOM 786 O O . ILE A 1 105 ? 12.609 2.090 1.420 1.00 98.56 105 ILE A O 1
ATOM 790 N N . PHE A 1 106 ? 12.458 3.131 -0.562 1.00 98.62 106 PHE A N 1
ATOM 791 C CA . PHE A 1 106 ? 11.541 4.176 -0.108 1.00 98.62 106 PHE A CA 1
ATOM 792 C C . PHE A 1 106 ? 10.408 4.346 -1.119 1.00 98.62 106 PHE A C 1
ATOM 794 O O . PHE A 1 106 ? 10.682 4.618 -2.298 1.00 98.62 106 PHE A O 1
ATOM 801 N N . HIS A 1 107 ? 9.172 4.240 -0.641 1.00 98.31 107 HIS A N 1
ATOM 802 C CA . HIS A 1 107 ? 7.943 4.513 -1.382 1.00 98.31 107 HIS A CA 1
ATOM 803 C C . HIS A 1 107 ? 7.495 5.926 -1.028 1.00 98.31 107 HIS A C 1
ATOM 805 O O . HIS A 1 107 ? 6.933 6.194 0.031 1.00 98.31 107 HIS A O 1
ATOM 811 N N . GLY A 1 108 ? 7.888 6.877 -1.869 1.00 96.62 108 GLY A N 1
ATOM 812 C CA . GLY A 1 108 ? 7.752 8.298 -1.562 1.00 96.62 108 GLY A CA 1
ATOM 813 C C . GLY A 1 108 ? 6.507 8.923 -2.188 1.00 96.62 108 GLY A C 1
ATOM 814 O O . GLY A 1 108 ? 5.888 8.318 -3.059 1.00 96.62 108 GLY A O 1
ATOM 815 N N . PRO A 1 109 ? 6.195 10.183 -1.830 1.00 98.31 109 PRO A N 1
ATOM 816 C CA . PRO A 1 109 ? 5.130 10.960 -2.459 1.00 98.31 109 PRO A CA 1
ATOM 817 C C . PRO A 1 109 ? 5.193 10.970 -3.993 1.00 98.31 109 PRO A C 1
ATOM 819 O O . PRO A 1 109 ? 6.272 10.869 -4.596 1.00 98.31 109 PRO A O 1
ATOM 822 N N . ALA A 1 110 ? 4.042 11.193 -4.630 1.00 98.06 110 ALA A N 1
ATOM 823 C CA . ALA A 1 110 ? 3.927 11.260 -6.082 1.00 98.06 110 ALA A CA 1
ATOM 824 C C . 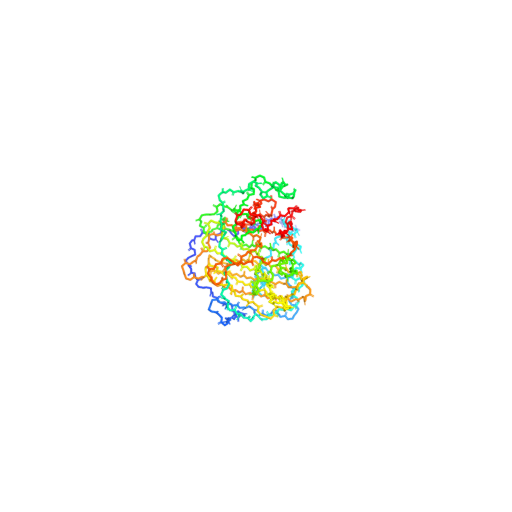ALA A 1 110 ? 4.856 12.329 -6.685 1.00 98.06 110 ALA A C 1
ATOM 826 O O . ALA A 1 110 ? 4.764 13.527 -6.390 1.00 98.06 110 ALA A O 1
ATOM 827 N N . GLN A 1 111 ? 5.722 11.927 -7.613 1.00 96.31 111 GLN A N 1
ATOM 828 C CA . GLN A 1 111 ? 6.613 12.833 -8.333 1.00 96.31 111 GLN A CA 1
ATOM 829 C C . GLN A 1 111 ? 5.928 13.415 -9.571 1.00 96.31 111 GLN A C 1
ATOM 831 O O . GLN A 1 111 ? 6.180 13.015 -10.710 1.00 96.31 111 GLN A O 1
ATOM 836 N N . MET A 1 112 ? 5.062 14.395 -9.322 1.00 94.25 112 MET A N 1
ATOM 837 C CA . MET A 1 112 ? 4.190 15.014 -10.318 1.00 94.25 112 MET A CA 1
ATOM 838 C C . MET A 1 112 ? 4.920 15.591 -11.539 1.00 94.25 112 MET A C 1
ATOM 840 O O . MET A 1 112 ? 5.901 16.338 -11.431 1.00 94.25 112 MET A O 1
ATOM 844 N N . LYS A 1 113 ? 4.356 15.342 -12.722 1.00 85.12 113 LYS A N 1
ATOM 845 C CA . LYS A 1 113 ? 4.735 15.958 -13.999 1.00 85.12 113 LYS A CA 1
ATOM 846 C C . LYS A 1 113 ? 3.688 16.988 -14.413 1.00 85.12 113 LYS A C 1
ATOM 848 O O . LYS A 1 113 ? 2.491 16.803 -14.223 1.00 85.12 113 LYS A O 1
ATOM 853 N N . LYS A 1 114 ? 4.146 18.107 -14.987 1.00 67.44 114 LYS A N 1
ATOM 854 C CA . LYS A 1 114 ? 3.261 19.231 -15.342 1.00 67.44 114 LYS A CA 1
ATOM 855 C C . LYS A 1 114 ? 2.319 18.936 -16.513 1.00 67.44 114 LYS A C 1
ATOM 857 O O . LYS A 1 114 ? 1.270 19.559 -16.543 1.00 67.44 114 LYS A O 1
ATOM 862 N N . ASN A 1 115 ? 2.688 18.065 -17.458 1.00 64.75 115 ASN A N 1
ATOM 863 C CA . ASN A 1 115 ? 1.882 17.703 -18.631 1.00 64.75 115 ASN A CA 1
ATOM 864 C C . ASN A 1 115 ? 2.293 16.322 -19.157 1.00 64.75 115 ASN A C 1
ATOM 866 O O . ASN A 1 115 ? 3.486 16.028 -19.151 1.00 64.75 115 ASN A O 1
ATOM 870 N N . ALA A 1 116 ? 1.335 15.576 -19.714 1.00 62.50 116 ALA A N 1
ATOM 871 C CA . ALA A 1 116 ? 1.599 14.422 -20.572 1.00 62.50 116 ALA A CA 1
ATOM 872 C C . ALA A 1 116 ? 2.477 14.806 -21.765 1.00 62.50 116 ALA A C 1
ATOM 874 O O . ALA A 1 116 ? 2.257 15.863 -22.374 1.00 62.50 116 ALA A O 1
ATOM 875 N N . THR A 1 117 ? 3.370 13.922 -22.205 1.00 64.81 117 THR A N 1
ATOM 876 C CA . THR A 1 117 ? 3.891 14.002 -23.573 1.00 64.81 117 THR A CA 1
ATOM 877 C C . THR A 1 117 ? 2.901 13.390 -24.583 1.00 64.81 117 THR A C 1
ATOM 879 O O . THR A 1 117 ? 2.614 12.196 -24.514 1.00 64.81 117 THR A O 1
ATOM 882 N N . PRO A 1 118 ? 2.405 14.154 -25.587 1.00 59.34 118 PRO A N 1
ATOM 883 C CA . PRO A 1 118 ? 1.450 13.634 -26.579 1.00 59.34 118 PRO A CA 1
ATOM 884 C C . PRO A 1 118 ? 1.961 12.412 -27.359 1.00 59.34 118 PRO A C 1
ATOM 886 O O . PRO A 1 118 ? 1.190 11.523 -27.705 1.00 59.34 118 PRO A O 1
ATOM 889 N N . ALA A 1 119 ? 3.278 12.328 -27.579 1.00 62.34 119 ALA A N 1
ATOM 890 C CA . ALA A 1 119 ? 3.897 11.236 -28.329 1.00 62.34 119 ALA A CA 1
ATOM 891 C C . ALA A 1 119 ? 3.727 9.857 -27.666 1.00 62.34 119 ALA A C 1
ATOM 893 O O . ALA A 1 119 ? 3.691 8.847 -28.370 1.00 62.34 119 ALA A O 1
ATOM 894 N N . ALA A 1 120 ? 3.610 9.795 -26.335 1.00 64.56 120 ALA A N 1
ATOM 895 C CA . ALA A 1 120 ? 3.362 8.535 -25.647 1.00 64.56 120 ALA A CA 1
ATOM 896 C C . ALA A 1 120 ? 1.924 8.038 -25.888 1.00 64.56 120 ALA A C 1
ATOM 898 O O . ALA A 1 120 ? 1.712 6.845 -26.102 1.00 64.56 120 ALA A O 1
ATOM 899 N N . VAL A 1 121 ? 0.962 8.964 -25.961 1.00 65.88 121 VAL A N 1
ATOM 900 C CA . VAL A 1 121 ? -0.461 8.690 -26.216 1.00 65.88 121 VAL A CA 1
ATOM 901 C C . VAL A 1 121 ? -0.698 8.225 -27.659 1.00 65.88 121 VAL A C 1
ATOM 903 O O . VAL A 1 121 ? -1.430 7.264 -27.883 1.00 65.88 121 VAL A O 1
ATOM 906 N N . ASP A 1 122 ? -0.027 8.840 -28.639 1.00 61.72 122 ASP A N 1
ATOM 907 C CA . ASP A 1 122 ? -0.247 8.575 -30.073 1.00 61.72 122 ASP A CA 1
ATOM 908 C C . ASP A 1 122 ? 0.129 7.145 -30.520 1.00 61.72 122 ASP A C 1
ATOM 910 O O . ASP A 1 122 ? -0.331 6.674 -31.563 1.00 61.72 122 ASP A O 1
ATOM 914 N N . SER A 1 123 ? 0.966 6.440 -29.752 1.00 67.31 123 SER A N 1
ATOM 915 C CA . SER A 1 123 ? 1.474 5.106 -30.110 1.00 67.31 123 SER A CA 1
ATOM 916 C C . SER A 1 123 ? 0.718 3.937 -29.467 1.00 67.31 123 SER A C 1
ATOM 918 O O . SER A 1 123 ? 0.819 2.810 -29.958 1.00 67.31 123 SER A O 1
ATOM 920 N N . ASN A 1 124 ? -0.075 4.186 -28.418 1.00 72.94 124 ASN A N 1
ATOM 921 C CA . ASN A 1 124 ? -0.803 3.153 -27.682 1.00 72.94 124 ASN A CA 1
ATOM 922 C C . ASN A 1 124 ? -2.312 3.479 -27.608 1.00 72.94 124 ASN A C 1
ATOM 924 O O . ASN A 1 124 ? -2.715 4.374 -26.864 1.00 72.94 124 ASN A O 1
ATOM 928 N N . PRO A 1 125 ? -3.179 2.713 -28.304 1.00 75.56 125 PRO A N 1
ATOM 929 C CA . PRO A 1 125 ? -4.628 2.931 -28.300 1.00 75.56 125 PRO A CA 1
ATOM 930 C C . PRO A 1 125 ? -5.289 2.910 -26.915 1.00 75.56 125 PRO A C 1
ATOM 932 O O . PRO A 1 125 ? -6.339 3.522 -26.746 1.00 75.56 125 PRO A O 1
ATOM 935 N N . ARG A 1 126 ? -4.704 2.212 -25.930 1.00 75.12 126 ARG A N 1
ATOM 936 C CA . ARG A 1 126 ? -5.214 2.187 -24.548 1.00 75.12 126 ARG A CA 1
ATOM 937 C C . ARG A 1 126 ? -4.918 3.489 -23.811 1.00 75.12 126 ARG A C 1
ATOM 939 O O . ARG A 1 126 ? -5.780 3.970 -23.089 1.00 75.12 126 ARG A O 1
ATOM 946 N N . LEU A 1 127 ? -3.757 4.096 -24.057 1.00 80.12 127 LEU A N 1
ATOM 947 C CA . LEU A 1 127 ? -3.437 5.427 -23.530 1.00 80.12 127 LEU A CA 1
ATOM 948 C C . LEU A 1 127 ? -4.337 6.498 -24.151 1.00 80.12 127 LEU A C 1
ATOM 950 O O . LEU A 1 127 ? -4.810 7.388 -23.455 1.00 80.12 127 LEU A O 1
ATOM 954 N N . ALA A 1 128 ? -4.664 6.372 -25.440 1.00 75.44 128 ALA A N 1
ATOM 955 C CA . ALA A 1 128 ? -5.623 7.262 -26.099 1.00 75.44 128 ALA A CA 1
ATOM 956 C C . ALA A 1 128 ? -7.058 7.155 -25.539 1.00 75.44 128 ALA A C 1
ATOM 958 O O . ALA A 1 128 ? -7.863 8.061 -25.754 1.00 75.44 128 ALA A O 1
ATOM 959 N N . ALA A 1 129 ? -7.386 6.061 -24.844 1.00 79.56 129 ALA A N 1
ATOM 960 C CA . ALA A 1 129 ? -8.676 5.862 -24.188 1.00 79.56 129 ALA A CA 1
ATOM 961 C C . ALA A 1 129 ? -8.717 6.396 -22.745 1.00 79.56 129 ALA A C 1
ATOM 963 O O . ALA A 1 129 ? -9.789 6.381 -22.137 1.00 79.56 129 ALA A O 1
ATOM 964 N N . GLN A 1 130 ? -7.588 6.865 -22.197 1.00 81.75 130 GLN A N 1
ATOM 965 C CA . GLN A 1 130 ? -7.550 7.402 -20.840 1.00 81.75 130 GLN A CA 1
ATOM 966 C C . GLN A 1 130 ? -8.409 8.667 -20.699 1.00 81.75 130 GLN A C 1
ATOM 968 O O . GLN A 1 130 ? -8.509 9.468 -21.637 1.00 81.75 130 GLN A O 1
ATOM 973 N N . PRO A 1 131 ? -9.018 8.894 -19.521 1.00 84.38 131 PRO A N 1
ATOM 974 C CA . PRO A 1 131 ? -9.759 10.114 -19.240 1.00 84.38 131 PRO A CA 1
ATOM 975 C C . PRO A 1 131 ? -8.911 11.378 -19.424 1.00 84.38 131 PRO A C 1
ATOM 977 O O . PRO A 1 131 ? -7.722 11.420 -19.106 1.00 84.38 131 PRO A O 1
ATOM 980 N N . SER A 1 132 ? -9.533 12.471 -19.868 1.00 83.75 132 SER A N 1
ATOM 981 C CA . SER A 1 132 ? -8.830 13.745 -20.084 1.00 83.75 132 SER A CA 1
ATOM 982 C C . SER A 1 132 ? -8.294 14.395 -18.801 1.00 83.75 132 SER A C 1
ATOM 984 O O . SER A 1 132 ? -7.512 15.337 -18.881 1.00 83.75 132 SER A O 1
ATOM 986 N N . ASN A 1 133 ? -8.749 13.946 -17.627 1.00 87.50 133 ASN A N 1
ATOM 987 C CA . ASN A 1 133 ? -8.283 14.400 -16.316 1.00 87.50 133 ASN A CA 1
ATOM 988 C C . ASN A 1 133 ? -7.117 13.566 -15.756 1.00 87.50 133 ASN A C 1
ATOM 990 O O . ASN A 1 133 ? -6.761 13.773 -14.604 1.00 87.50 133 ASN A O 1
ATOM 994 N N . THR A 1 134 ? -6.531 12.653 -16.537 1.00 91.62 134 THR A N 1
ATOM 995 C CA . THR A 1 134 ? -5.385 11.834 -16.107 1.00 91.62 134 THR A CA 1
ATOM 996 C C . THR A 1 134 ? -4.184 12.698 -15.718 1.00 91.62 134 THR A C 1
ATOM 998 O O . THR A 1 134 ? -3.795 13.613 -16.452 1.00 91.62 134 THR A O 1
ATOM 1001 N N . TYR A 1 135 ? -3.596 12.399 -14.559 1.00 93.44 135 TYR A N 1
ATOM 1002 C CA . TYR A 1 135 ? -2.346 12.988 -14.087 1.00 93.44 135 TYR A CA 1
ATOM 1003 C C . TYR A 1 135 ? -1.137 12.126 -14.453 1.00 93.44 135 TYR A C 1
ATOM 1005 O O . TYR A 1 135 ? -1.270 10.984 -14.872 1.00 93.44 135 TYR A O 1
ATOM 1013 N N . TYR A 1 136 ? 0.061 12.683 -14.268 1.00 93.56 136 TYR A N 1
ATOM 1014 C CA . TYR A 1 136 ? 1.316 12.032 -14.633 1.00 93.56 136 TYR A CA 1
ATOM 1015 C C . TYR A 1 136 ? 2.313 12.137 -13.484 1.00 93.56 136 TYR A C 1
ATOM 1017 O O . TYR A 1 136 ? 2.497 13.218 -12.914 1.00 93.56 136 TYR A O 1
ATOM 1025 N N . SER A 1 137 ? 2.978 11.031 -13.168 1.00 95.94 137 SER A N 1
ATOM 1026 C CA . SER A 1 137 ? 4.008 10.936 -12.132 1.00 95.94 137 SER A CA 1
ATOM 1027 C C . SER A 1 137 ? 5.228 10.187 -12.669 1.00 95.94 137 SER A C 1
ATOM 1029 O O . SER A 1 137 ? 5.084 9.314 -13.514 1.00 95.94 137 SER A O 1
ATOM 1031 N N . SER A 1 138 ? 6.448 10.499 -12.220 1.00 95.69 138 SER A N 1
ATOM 1032 C CA . SER A 1 138 ? 7.619 9.684 -12.603 1.00 95.69 138 SER A CA 1
ATOM 1033 C C . SER A 1 138 ? 7.778 8.386 -11.824 1.00 95.69 138 SER A C 1
ATOM 1035 O O . SER A 1 138 ? 8.554 7.541 -12.264 1.00 95.69 138 SER A O 1
ATOM 1037 N N . ASN A 1 139 ? 7.096 8.231 -10.690 1.00 97.81 139 ASN A N 1
ATOM 1038 C CA . ASN A 1 139 ? 7.208 7.040 -9.848 1.00 97.81 139 ASN A CA 1
ATOM 1039 C C . ASN A 1 139 ? 5.888 6.310 -9.634 1.00 97.81 139 ASN A C 1
ATOM 1041 O O . ASN A 1 139 ? 5.947 5.138 -9.308 1.00 97.81 139 ASN A O 1
ATOM 1045 N N . TRP A 1 140 ? 4.729 6.943 -9.821 1.00 98.12 140 TRP A N 1
ATOM 1046 C CA . TRP A 1 140 ? 3.428 6.315 -9.559 1.00 98.12 140 TRP A CA 1
ATOM 1047 C C . TRP A 1 140 ? 2.630 6.101 -10.839 1.00 98.12 140 TRP A C 1
ATOM 1049 O O . TRP A 1 140 ? 2.626 6.944 -11.734 1.00 98.12 140 TRP A O 1
ATOM 1059 N N . SER A 1 141 ? 1.884 5.007 -10.867 1.00 97.88 141 SER A N 1
ATOM 1060 C CA . SER A 1 141 ? 0.682 4.844 -11.685 1.00 97.88 141 SER A CA 1
ATOM 1061 C C . SER A 1 141 ? -0.447 4.335 -10.802 1.00 97.88 141 SER A C 1
ATOM 1063 O O . SER A 1 141 ? -0.152 3.657 -9.822 1.00 97.88 141 SER A O 1
ATOM 1065 N N . GLY A 1 142 ? -1.702 4.620 -11.145 1.00 98.00 142 GLY A N 1
ATOM 1066 C CA . GLY A 1 142 ? -2.867 4.121 -10.416 1.00 98.00 142 GLY A CA 1
ATOM 1067 C C . GLY A 1 142 ? -3.969 5.143 -10.235 1.00 98.00 142 GLY A C 1
ATOM 1068 O O . GLY A 1 142 ? -4.192 5.961 -11.121 1.00 98.00 142 GLY A O 1
ATOM 1069 N N . TYR A 1 143 ? -4.671 5.100 -9.109 1.00 98.31 143 TYR A N 1
ATOM 1070 C CA . TYR A 1 143 ? -5.750 6.042 -8.807 1.00 98.31 143 TYR A CA 1
ATOM 1071 C C . TYR A 1 143 ? -5.476 6.803 -7.522 1.00 98.31 143 TYR A C 1
ATOM 1073 O O . TYR A 1 143 ? -4.985 6.230 -6.554 1.00 98.31 143 TYR A O 1
ATOM 1081 N N . VAL A 1 144 ? -5.857 8.081 -7.518 1.00 98.25 144 VAL A N 1
ATOM 1082 C CA . VAL A 1 144 ? -5.824 8.938 -6.333 1.00 98.25 144 VAL A CA 1
ATOM 1083 C C . VAL A 1 144 ? -7.179 9.600 -6.096 1.00 98.25 144 VAL A C 1
ATOM 1085 O O . VAL A 1 144 ? -7.755 10.234 -6.989 1.00 98.25 144 VAL A O 1
ATOM 1088 N N . ALA A 1 145 ? -7.680 9.475 -4.873 1.00 98.19 145 ALA A N 1
ATOM 1089 C CA . ALA A 1 145 ? -8.846 10.177 -4.367 1.00 98.19 145 ALA A CA 1
ATOM 1090 C C . ALA A 1 145 ? -8.389 11.326 -3.465 1.00 98.19 145 ALA A C 1
ATOM 1092 O O . ALA A 1 145 ? -7.534 11.145 -2.605 1.00 98.19 145 ALA A O 1
ATOM 1093 N N . THR A 1 146 ? -8.999 12.507 -3.576 1.00 97.88 146 THR A N 1
ATOM 1094 C CA . THR A 1 146 ? -8.672 13.658 -2.713 1.00 97.88 146 THR A CA 1
ATOM 1095 C C . THR A 1 146 ? -9.885 14.105 -1.912 1.00 97.88 146 THR A C 1
ATOM 1097 O O . THR A 1 146 ? -10.938 14.357 -2.496 1.00 97.88 146 THR A O 1
ATOM 1100 N N . SER A 1 147 ? -9.732 14.279 -0.600 1.00 96.38 147 SER A N 1
ATOM 1101 C CA . SER A 1 147 ? -10.833 14.664 0.298 1.00 96.38 147 SER A CA 1
ATOM 1102 C C . SER A 1 147 ? -10.964 16.179 0.508 1.00 96.38 147 SER A C 1
ATOM 1104 O O . SER A 1 147 ? -11.957 16.659 1.059 1.00 96.38 147 SER A O 1
ATOM 1106 N N . GLY A 1 148 ? -9.945 16.946 0.102 1.00 95.38 148 GLY A N 1
ATOM 1107 C CA . GLY A 1 148 ? -9.836 18.383 0.371 1.00 95.38 148 GLY A CA 1
ATOM 1108 C C . GLY A 1 148 ? -9.407 18.726 1.803 1.00 95.38 148 GLY A C 1
ATOM 1109 O O . GLY A 1 148 ? -9.444 19.900 2.175 1.00 95.38 148 GLY A O 1
ATOM 1110 N N . ALA A 1 149 ? -9.005 17.739 2.612 1.00 97.56 149 ALA A N 1
ATOM 1111 C CA . ALA A 1 149 ? -8.439 17.995 3.931 1.00 97.56 149 ALA A CA 1
ATOM 1112 C C . ALA A 1 149 ? -7.149 18.831 3.826 1.00 97.56 149 ALA A C 1
ATOM 1114 O O . ALA A 1 149 ? -6.300 18.594 2.972 1.00 97.56 149 ALA A O 1
ATOM 1115 N N . THR A 1 150 ? -6.998 19.817 4.710 1.00 96.81 150 THR A N 1
ATOM 1116 C CA . THR A 1 150 ? -5.772 20.632 4.843 1.00 96.81 150 THR A CA 1
ATOM 1117 C C . THR A 1 150 ? -5.083 20.440 6.195 1.00 96.81 150 THR A C 1
ATOM 1119 O O . THR A 1 150 ? -4.052 21.047 6.465 1.00 96.81 150 THR A O 1
ATOM 1122 N N . SER A 1 151 ? -5.695 19.648 7.072 1.00 96.94 151 SER A N 1
ATOM 1123 C CA . SER A 1 151 ? -5.202 19.245 8.387 1.00 96.94 151 SER A CA 1
ATOM 1124 C C . SER A 1 151 ? -5.959 17.994 8.827 1.00 96.94 151 SER A C 1
ATOM 1126 O O . SER A 1 151 ? -7.123 17.844 8.444 1.00 96.94 151 SER A O 1
ATOM 1128 N N . TYR A 1 152 ? -5.349 17.176 9.686 1.00 98.00 152 TYR A N 1
ATOM 1129 C CA . TYR A 1 152 ? -5.996 16.006 10.279 1.00 98.00 152 TYR A CA 1
ATOM 1130 C C . TYR A 1 152 ? -7.364 16.338 10.903 1.00 98.00 152 TYR A C 1
ATOM 1132 O O . TYR A 1 152 ? -7.479 17.277 11.699 1.00 98.00 152 TYR A O 1
ATOM 1140 N N . GLY A 1 153 ? -8.404 15.575 10.569 1.00 97.50 153 GLY A N 1
ATOM 1141 C CA . GLY A 1 153 ? -9.755 15.768 11.093 1.00 97.50 153 GLY A CA 1
ATOM 1142 C C . GLY A 1 153 ? -10.815 14.958 10.350 1.00 97.50 153 GLY A C 1
ATOM 1143 O O . GLY A 1 153 ? -10.521 13.961 9.710 1.00 97.50 153 GLY A O 1
ATOM 1144 N N . SER A 1 154 ? -12.072 15.405 10.397 1.00 97.56 154 SER A N 1
ATOM 1145 C CA . SER A 1 154 ? -13.220 14.649 9.861 1.00 97.56 154 SER A CA 1
ATOM 1146 C C . SER A 1 154 ? -13.166 14.366 8.354 1.00 97.56 154 SER A C 1
ATOM 1148 O O . SER A 1 154 ? -13.804 13.432 7.879 1.00 97.56 154 SER A O 1
ATOM 1150 N N . SER A 1 155 ? -12.456 15.198 7.589 1.00 98.00 155 SER A N 1
ATOM 1151 C CA . SER A 1 155 ? -12.279 14.996 6.147 1.00 98.00 155 SER A CA 1
ATOM 1152 C C . SER A 1 155 ? -11.050 14.154 5.814 1.00 98.00 155 SER A C 1
ATOM 1154 O O . SER A 1 155 ? -10.851 13.838 4.648 1.00 98.00 155 SER A O 1
ATOM 1156 N N . SER A 1 156 ? -10.219 13.806 6.797 1.00 98.62 156 SER A N 1
ATOM 1157 C CA . SER A 1 156 ? -9.073 12.933 6.574 1.00 98.62 156 SER A CA 1
ATOM 1158 C C . SER A 1 156 ? -9.553 11.537 6.200 1.00 98.62 156 SER A C 1
ATOM 1160 O O . SER A 1 156 ? -10.526 11.054 6.780 1.00 98.62 156 SER A O 1
ATOM 1162 N N . TYR A 1 157 ? -8.886 10.883 5.251 1.00 98.62 157 TYR A N 1
ATOM 1163 C CA . TYR A 1 157 ? -9.068 9.447 5.039 1.00 98.62 157 TYR A CA 1
ATOM 1164 C C . TYR A 1 157 ? -8.725 8.693 6.320 1.00 98.62 157 TYR A C 1
ATOM 1166 O O . TYR A 1 157 ? -7.746 9.037 6.972 1.00 98.62 157 TYR A O 1
ATOM 1174 N N . TYR A 1 158 ? -9.563 7.732 6.697 1.00 98.12 158 TYR A N 1
ATOM 1175 C CA . TYR A 1 158 ? -9.474 6.928 7.915 1.00 98.12 158 TYR A CA 1
ATOM 1176 C C . TYR A 1 158 ? -8.881 5.549 7.613 1.00 98.12 158 TYR A C 1
ATOM 1178 O O . TYR A 1 158 ? -7.834 5.201 8.160 1.00 98.12 158 TYR A O 1
ATOM 1186 N N . TYR A 1 159 ? -9.527 4.796 6.724 1.00 97.25 159 TYR A N 1
ATOM 1187 C CA . TYR A 1 159 ? -9.028 3.518 6.231 1.00 97.25 159 TYR A CA 1
ATOM 1188 C C . TYR A 1 159 ? -9.275 3.382 4.735 1.00 97.25 159 TYR A C 1
ATOM 1190 O O . TYR A 1 159 ? -10.170 4.023 4.172 1.00 97.25 159 TYR A O 1
ATOM 1198 N N . LEU A 1 160 ? -8.481 2.525 4.110 1.00 97.69 160 LEU A N 1
ATOM 1199 C CA . LEU A 1 160 ? -8.649 2.116 2.729 1.00 97.69 160 LEU A CA 1
ATOM 1200 C C . LEU A 1 160 ? -8.215 0.670 2.531 1.00 97.69 160 LEU A C 1
ATOM 1202 O O . LEU A 1 160 ? -7.344 0.161 3.238 1.00 97.69 160 LEU A O 1
ATOM 1206 N N . ILE A 1 161 ? -8.841 0.039 1.548 1.00 97.38 161 ILE A N 1
ATOM 1207 C CA . ILE A 1 161 ? -8.749 -1.389 1.259 1.00 97.38 161 ILE A CA 1
ATOM 1208 C C . ILE A 1 161 ? -8.386 -1.578 -0.209 1.00 97.38 161 ILE A C 1
ATOM 1210 O O . ILE A 1 161 ? -8.641 -0.702 -1.043 1.00 97.38 161 ILE A O 1
ATOM 1214 N N . ASN A 1 162 ? -7.733 -2.698 -0.492 1.00 96.06 162 ASN A N 1
ATOM 1215 C CA . ASN A 1 162 ? -7.466 -3.191 -1.829 1.00 96.06 162 ASN A CA 1
ATOM 1216 C C . ASN A 1 162 ? -7.190 -4.693 -1.800 1.00 96.06 162 ASN A C 1
ATOM 1218 O O . ASN A 1 162 ? -6.382 -5.151 -0.988 1.00 96.06 162 ASN A O 1
ATOM 1222 N N . ASP A 1 163 ? -7.792 -5.411 -2.738 1.00 97.88 163 ASP A N 1
ATOM 1223 C CA . ASP A 1 163 ? -7.396 -6.757 -3.118 1.00 97.88 163 ASP A CA 1
ATOM 1224 C C . ASP A 1 163 ? -6.590 -6.716 -4.427 1.00 97.88 163 ASP A C 1
ATOM 1226 O O . ASP A 1 163 ? -6.997 -6.103 -5.420 1.00 97.88 163 ASP A O 1
ATOM 1230 N N . MET A 1 164 ? -5.436 -7.379 -4.443 1.00 97.56 164 MET A N 1
ATOM 1231 C CA . MET A 1 164 ? -4.511 -7.370 -5.577 1.00 97.56 164 MET A CA 1
ATOM 1232 C C . MET A 1 164 ? -3.833 -8.718 -5.804 1.00 97.56 164 MET A C 1
ATOM 1234 O O . MET A 1 164 ? -3.697 -9.538 -4.896 1.00 97.56 164 MET A O 1
ATOM 1238 N N . VAL A 1 165 ? -3.380 -8.938 -7.041 1.00 98.38 165 VAL A N 1
ATOM 1239 C CA . VAL A 1 165 ? -2.638 -10.146 -7.421 1.00 98.38 165 VAL A CA 1
ATOM 1240 C C . VAL A 1 165 ? -1.160 -9.838 -7.559 1.00 98.38 165 VAL A C 1
ATOM 1242 O O . VAL A 1 165 ? -0.771 -9.083 -8.450 1.00 98.38 165 VAL A O 1
ATOM 1245 N N . VAL A 1 166 ? -0.340 -10.579 -6.815 1.00 98.56 166 VAL A N 1
ATOM 1246 C CA . VAL A 1 166 ? 1.118 -10.477 -6.906 1.00 98.56 166 VAL A CA 1
ATOM 1247 C C . VAL A 1 166 ? 1.578 -10.805 -8.332 1.00 98.56 166 VAL A C 1
ATOM 1249 O O . VAL A 1 166 ? 1.341 -11.925 -8.813 1.00 98.56 166 VAL A O 1
ATOM 1252 N N . PRO A 1 167 ? 2.267 -9.889 -9.037 1.00 97.88 167 PRO A N 1
ATOM 1253 C CA . PRO A 1 167 ? 2.677 -10.115 -10.416 1.00 97.88 167 PRO A CA 1
ATOM 1254 C C . PRO A 1 167 ? 3.739 -11.201 -10.552 1.00 97.88 167 PRO A C 1
ATOM 1256 O O . PRO A 1 167 ? 4.460 -11.556 -9.621 1.00 97.88 167 PRO A O 1
ATOM 1259 N N . ILE A 1 168 ? 3.937 -11.649 -11.792 1.00 96.62 168 ILE A N 1
ATOM 1260 C CA . ILE A 1 168 ? 5.210 -12.252 -12.185 1.00 96.62 168 ILE A CA 1
ATOM 1261 C C . ILE A 1 168 ? 6.206 -11.112 -12.423 1.00 96.62 168 ILE A C 1
ATOM 1263 O O . ILE A 1 168 ? 6.114 -10.411 -13.428 1.00 96.62 168 ILE A O 1
ATOM 1267 N N . ALA A 1 169 ? 7.174 -10.956 -11.522 1.00 96.06 169 ALA A N 1
ATOM 1268 C CA . ALA A 1 169 ? 8.267 -10.006 -11.675 1.00 96.06 169 ALA A CA 1
ATOM 1269 C C . ALA A 1 169 ? 9.306 -10.520 -12.677 1.00 96.06 169 ALA A C 1
ATOM 1271 O O . ALA A 1 169 ? 9.938 -11.566 -12.479 1.00 96.06 169 ALA A O 1
ATOM 1272 N N . GLN A 1 170 ? 9.532 -9.759 -13.745 1.00 93.81 170 GLN A N 1
ATOM 1273 C CA . GLN A 1 170 ? 10.580 -10.045 -14.715 1.00 93.81 170 GLN A CA 1
ATOM 1274 C C . GLN A 1 170 ? 11.311 -8.776 -15.163 1.00 93.81 170 GLN A C 1
ATOM 1276 O O . GLN A 1 170 ? 10.837 -7.650 -15.061 1.00 93.81 170 GLN A O 1
ATOM 1281 N N . GLN A 1 171 ? 12.529 -8.963 -15.660 1.00 91.25 171 GLN A N 1
ATOM 1282 C CA . GLN A 1 171 ? 13.255 -7.898 -16.346 1.00 91.25 171 GLN A CA 1
ATOM 1283 C C . GLN A 1 171 ? 12.646 -7.695 -17.731 1.00 91.25 171 GLN A C 1
ATOM 1285 O O . GLN A 1 171 ? 12.309 -8.680 -18.396 1.00 91.25 171 GLN A O 1
ATOM 1290 N N . ARG A 1 172 ? 12.576 -6.441 -18.198 1.00 87.31 172 ARG A N 1
ATOM 1291 C CA . ARG A 1 172 ? 12.074 -6.147 -19.548 1.00 87.31 172 ARG A CA 1
ATOM 1292 C C . ARG A 1 172 ? 12.819 -6.992 -20.590 1.00 87.31 172 ARG A C 1
ATOM 1294 O O . ARG A 1 172 ? 14.045 -7.152 -20.482 1.00 87.31 172 ARG A O 1
ATOM 1301 N N . PRO A 1 173 ? 12.140 -7.489 -21.638 1.00 82.25 173 PRO A N 1
ATOM 1302 C CA . PRO A 1 173 ? 12.807 -8.182 -22.731 1.00 82.25 173 PRO A CA 1
ATOM 1303 C C . PRO A 1 173 ? 13.990 -7.370 -23.282 1.00 82.25 173 PRO A C 1
ATOM 1305 O O . PRO A 1 173 ? 13.849 -6.219 -23.682 1.00 82.25 173 PRO A O 1
ATOM 1308 N N . GLY A 1 174 ? 15.183 -7.970 -23.272 1.00 79.69 174 GLY A N 1
ATOM 1309 C CA . GLY A 1 174 ? 16.422 -7.326 -23.726 1.00 79.69 174 GLY A CA 1
ATOM 1310 C C . GLY A 1 174 ? 17.135 -6.431 -22.700 1.00 79.69 174 GLY A C 1
ATOM 1311 O O . GLY A 1 174 ? 18.272 -6.044 -22.952 1.00 79.69 174 GLY A O 1
ATOM 1312 N N . ALA A 1 175 ? 16.554 -6.162 -21.526 1.00 80.31 175 ALA A N 1
ATOM 1313 C CA . ALA A 1 175 ? 17.107 -5.242 -20.524 1.00 80.31 175 ALA A CA 1
ATOM 1314 C C . ALA A 1 175 ? 18.022 -5.903 -19.475 1.00 80.31 175 ALA A C 1
ATOM 1316 O O . ALA A 1 175 ? 18.150 -5.400 -18.363 1.00 80.31 175 ALA A O 1
ATOM 1317 N N . CYS A 1 176 ? 18.695 -7.015 -19.799 1.00 84.75 176 CYS A N 1
ATOM 1318 C CA . CYS A 1 176 ? 19.572 -7.680 -18.831 1.00 84.75 176 CYS A CA 1
ATOM 1319 C C . CYS A 1 176 ? 20.910 -6.960 -18.638 1.00 84.75 176 CYS A C 1
ATOM 1321 O O . CYS A 1 176 ? 21.941 -7.379 -19.163 1.00 84.75 176 CYS A O 1
ATOM 1323 N N . THR A 1 177 ? 20.879 -5.862 -17.890 1.00 78.00 177 THR A N 1
ATOM 1324 C CA . THR A 1 177 ? 22.002 -4.936 -17.704 1.00 78.00 177 THR A CA 1
ATOM 1325 C C . THR A 1 177 ? 22.903 -5.282 -16.518 1.00 78.00 177 THR A C 1
ATOM 1327 O O . THR A 1 177 ? 23.940 -4.646 -16.354 1.00 78.00 177 THR A O 1
ATOM 1330 N N . GLY A 1 178 ? 22.573 -6.318 -15.736 1.00 86.81 178 GLY A N 1
ATOM 1331 C CA . GLY A 1 178 ? 23.373 -6.753 -14.588 1.00 86.81 178 GLY A CA 1
ATOM 1332 C C . GLY A 1 178 ? 22.957 -6.065 -13.290 1.00 86.81 178 GLY A C 1
ATOM 1333 O O . GLY A 1 178 ? 23.707 -5.255 -12.753 1.00 86.81 178 GLY A O 1
ATOM 1334 N N . GLY A 1 179 ? 21.779 -6.405 -12.766 1.00 92.25 179 GLY A N 1
ATOM 1335 C CA . GLY A 1 179 ? 21.254 -5.797 -11.545 1.00 92.25 179 GLY A CA 1
ATOM 1336 C C . GLY A 1 179 ? 19.801 -6.157 -11.256 1.00 92.25 179 GLY A C 1
ATOM 1337 O O . GLY A 1 179 ? 19.248 -7.088 -11.844 1.00 92.25 179 GLY A O 1
ATOM 1338 N N . TRP A 1 180 ? 19.216 -5.408 -10.326 1.00 95.38 180 TRP A N 1
ATOM 1339 C CA . TRP A 1 180 ? 17.817 -5.504 -9.926 1.00 95.38 180 TRP A CA 1
ATOM 1340 C C . TRP A 1 180 ? 16.981 -4.418 -10.609 1.00 95.38 180 TRP A C 1
ATOM 1342 O O . TRP A 1 180 ? 17.431 -3.284 -10.772 1.00 95.38 180 TRP A O 1
ATOM 1352 N N . ALA A 1 181 ? 15.773 -4.791 -11.010 1.00 96.44 181 ALA A N 1
ATOM 1353 C CA . ALA A 1 181 ? 14.658 -3.894 -11.263 1.00 96.44 181 ALA A CA 1
ATOM 1354 C C . ALA A 1 181 ? 13.661 -4.080 -10.119 1.00 96.44 181 ALA A C 1
ATOM 1356 O O . ALA A 1 181 ? 13.544 -5.194 -9.602 1.00 96.44 181 ALA A O 1
ATOM 1357 N N . TYR A 1 182 ? 12.984 -3.001 -9.752 1.00 97.81 182 TYR A N 1
ATOM 1358 C CA . TYR A 1 182 ? 12.140 -2.938 -8.566 1.00 97.81 182 TYR A CA 1
ATOM 1359 C C . TYR A 1 182 ? 10.744 -2.469 -8.950 1.00 97.81 182 TYR A C 1
ATOM 1361 O O . TYR A 1 182 ? 10.578 -1.731 -9.928 1.00 97.81 182 TYR A O 1
ATOM 1369 N N . GLY A 1 183 ? 9.762 -2.889 -8.173 1.00 98.12 183 GLY A N 1
ATOM 1370 C CA . GLY A 1 183 ? 8.396 -2.405 -8.261 1.00 98.12 183 GLY A CA 1
ATOM 1371 C C . GLY A 1 183 ? 7.602 -2.839 -7.043 1.00 98.12 183 GLY A C 1
ATOM 1372 O O . GLY A 1 183 ? 7.977 -3.788 -6.356 1.00 98.12 183 GLY A O 1
ATOM 1373 N N . SER A 1 184 ? 6.516 -2.137 -6.775 1.00 98.38 184 SER A N 1
ATOM 1374 C CA . SER A 1 184 ? 5.594 -2.493 -5.705 1.00 98.38 184 SER A CA 1
ATOM 1375 C C . SER A 1 184 ? 4.163 -2.131 -6.064 1.00 98.38 184 SER A C 1
ATOM 1377 O O . SER A 1 184 ? 3.921 -1.285 -6.928 1.00 98.38 184 SER A O 1
ATOM 1379 N N . GLU A 1 185 ? 3.228 -2.816 -5.418 1.00 98.62 185 GLU A N 1
ATOM 1380 C CA . GLU A 1 185 ? 1.792 -2.567 -5.458 1.00 98.62 185 GLU A CA 1
ATOM 1381 C C . GLU A 1 185 ? 1.309 -2.333 -4.033 1.00 98.62 185 GLU A C 1
ATOM 1383 O O . GLU A 1 185 ? 1.670 -3.080 -3.120 1.00 98.62 185 GLU A O 1
ATOM 1388 N N . TRP A 1 186 ? 0.556 -1.260 -3.817 1.00 98.81 186 TRP A N 1
ATOM 1389 C CA . TRP A 1 186 ? 0.212 -0.823 -2.470 1.00 98.81 186 TRP A CA 1
ATOM 1390 C C . TRP A 1 186 ? -1.014 0.088 -2.445 1.00 98.81 186 TRP A C 1
ATOM 1392 O O . TRP A 1 186 ? -1.449 0.622 -3.471 1.00 98.81 186 TRP A O 1
ATOM 1402 N N . ASN A 1 187 ? -1.574 0.259 -1.251 1.00 98.75 187 ASN A N 1
ATOM 1403 C CA . ASN A 1 187 ? -2.538 1.307 -0.944 1.00 98.75 187 ASN A CA 1
ATOM 1404 C C . ASN A 1 187 ? -2.056 2.153 0.243 1.00 98.75 187 ASN A C 1
ATOM 1406 O O . ASN A 1 187 ? -1.362 1.668 1.142 1.00 98.75 187 ASN A O 1
ATOM 1410 N N . GLY A 1 188 ? -2.372 3.445 0.211 1.00 98.62 188 GLY A N 1
ATOM 1411 C CA . GLY A 1 188 ? -1.893 4.392 1.211 1.00 98.62 188 GLY A CA 1
ATOM 1412 C C . GLY A 1 188 ? -2.744 5.644 1.377 1.00 98.62 188 GLY A C 1
ATOM 1413 O O . GLY A 1 188 ? -3.684 5.902 0.623 1.00 98.62 188 GLY A O 1
ATOM 1414 N N . ILE A 1 189 ? -2.424 6.372 2.442 1.00 98.88 189 ILE A N 1
ATOM 1415 C CA . ILE A 1 189 ? -2.981 7.673 2.799 1.00 98.88 189 ILE A CA 1
ATOM 1416 C C . ILE A 1 189 ? -1.851 8.700 2.717 1.00 98.88 189 ILE A C 1
ATOM 1418 O O . ILE A 1 189 ? -0.751 8.440 3.213 1.00 98.88 189 ILE A O 1
ATOM 1422 N N . ASP A 1 190 ? -2.176 9.891 2.213 1.00 98.75 190 ASP A N 1
ATOM 1423 C CA . ASP A 1 190 ? -1.251 11.004 1.959 1.00 98.75 190 ASP A CA 1
ATOM 1424 C C . ASP A 1 190 ? -0.344 10.792 0.723 1.00 98.75 190 ASP A C 1
ATOM 1426 O O . ASP A 1 190 ? -0.769 10.219 -0.263 1.00 98.75 190 ASP A O 1
ATOM 1430 N N . GLY A 1 191 ? 0.814 11.433 0.605 1.00 97.88 191 GLY A N 1
ATOM 1431 C CA . GLY A 1 191 ? 1.685 11.337 -0.578 1.00 97.88 191 GLY A CA 1
ATOM 1432 C C . GLY A 1 191 ? 1.236 12.074 -1.841 1.00 97.88 191 GLY A C 1
ATOM 1433 O O . GLY A 1 191 ? 2.068 12.352 -2.712 1.00 97.88 191 GLY A O 1
ATOM 1434 N N . TRP A 1 192 ? -0.030 12.482 -1.945 1.00 97.31 192 TRP A N 1
ATOM 1435 C CA . TRP A 1 192 ? -0.511 13.362 -3.009 1.00 97.31 192 TRP A CA 1
ATOM 1436 C C . TRP A 1 192 ? -0.754 14.778 -2.490 1.00 97.31 192 TRP A C 1
ATOM 1438 O O . TRP A 1 192 ? -1.826 15.126 -2.000 1.00 97.31 192 TRP A O 1
ATOM 1448 N N . GLY A 1 193 ? 0.257 15.639 -2.616 1.00 94.69 193 GLY A N 1
ATOM 1449 C CA . GLY A 1 193 ? 0.213 17.011 -2.089 1.00 94.69 193 GLY A CA 1
ATOM 1450 C C . GLY A 1 193 ? 0.614 17.134 -0.612 1.00 94.69 193 GLY A C 1
ATOM 1451 O O . GLY A 1 193 ? 0.772 18.255 -0.127 1.00 94.69 193 GLY A O 1
ATOM 1452 N N . SER A 1 194 ? 0.849 16.008 0.057 1.00 96.06 194 SER A N 1
ATOM 1453 C CA . SER A 1 194 ? 1.460 15.862 1.383 1.00 96.06 194 SER A CA 1
ATOM 1454 C C . SER A 1 194 ? 2.878 15.282 1.269 1.00 96.06 194 SER A C 1
ATOM 1456 O O . SER A 1 194 ? 3.284 14.772 0.224 1.00 96.06 194 SER A O 1
ATOM 1458 N N . GLY A 1 195 ? 3.686 15.480 2.315 1.00 96.62 195 GLY A N 1
ATOM 1459 C CA . GLY A 1 195 ? 5.111 15.118 2.328 1.00 96.62 195 GLY A CA 1
ATOM 1460 C C . GLY A 1 195 ? 5.416 13.749 2.938 1.00 96.62 195 GLY A C 1
ATOM 1461 O O . GLY A 1 195 ? 6.569 13.323 2.893 1.00 96.62 195 GLY A O 1
ATOM 1462 N N . ASP A 1 196 ? 4.413 13.102 3.519 1.00 98.12 196 ASP A N 1
ATOM 1463 C CA . ASP A 1 196 ? 4.435 11.773 4.121 1.00 98.12 196 ASP A CA 1
ATOM 1464 C C . ASP A 1 196 ? 3.465 10.835 3.403 1.00 98.12 196 ASP A C 1
ATOM 1466 O O . ASP A 1 196 ? 2.648 11.305 2.620 1.00 98.12 196 ASP A O 1
ATOM 1470 N N . VAL A 1 197 ? 3.585 9.530 3.652 1.00 98.56 197 VAL A N 1
ATOM 1471 C CA . VAL A 1 197 ? 2.674 8.496 3.138 1.00 98.56 197 VAL A CA 1
ATOM 1472 C C . VAL A 1 197 ? 2.588 7.378 4.175 1.00 98.56 197 VAL A C 1
ATOM 1474 O O . VAL A 1 197 ? 3.628 6.832 4.553 1.00 98.56 197 VAL A O 1
ATOM 1477 N N . LEU A 1 198 ? 1.383 7.041 4.633 1.00 98.88 198 LEU A N 1
ATOM 1478 C CA . LEU A 1 198 ? 1.089 5.865 5.462 1.00 98.88 198 LEU A CA 1
ATOM 1479 C C . LEU A 1 198 ? 0.559 4.754 4.554 1.00 98.88 198 LEU A C 1
ATOM 1481 O O . LEU A 1 198 ? -0.497 4.925 3.954 1.00 98.88 198 LEU A O 1
ATOM 1485 N N . GLN A 1 199 ? 1.260 3.627 4.456 1.00 98.88 199 GLN A N 1
ATOM 1486 C CA . GLN A 1 199 ? 1.021 2.672 3.370 1.00 98.88 199 GLN A CA 1
ATOM 1487 C C . GLN A 1 199 ? 1.514 1.259 3.689 1.00 98.88 199 GLN A C 1
ATOM 1489 O O . GLN A 1 199 ? 2.374 1.044 4.552 1.00 98.88 199 GLN A O 1
ATOM 1494 N N . ALA A 1 200 ? 0.962 0.290 2.967 1.00 98.94 200 ALA A N 1
ATOM 1495 C CA . ALA A 1 200 ? 1.393 -1.097 2.980 1.00 98.94 200 ALA A CA 1
ATOM 1496 C C . ALA A 1 200 ? 1.084 -1.767 1.642 1.00 98.94 200 ALA A C 1
ATOM 1498 O O . ALA A 1 200 ? 0.213 -1.326 0.890 1.00 98.94 200 ALA A O 1
ATOM 1499 N N . GLY A 1 201 ? 1.790 -2.853 1.353 1.00 98.75 201 GLY A N 1
ATOM 1500 C CA . GLY A 1 201 ? 1.636 -3.535 0.079 1.00 98.75 201 GLY A CA 1
ATOM 1501 C C . GLY A 1 201 ? 2.578 -4.709 -0.101 1.00 98.75 201 GLY A C 1
ATOM 1502 O O . GLY A 1 201 ? 3.032 -5.330 0.868 1.00 98.75 201 GLY A O 1
ATOM 1503 N N . VAL A 1 202 ? 2.855 -5.010 -1.366 1.00 98.81 202 VAL A N 1
ATOM 1504 C CA . VAL A 1 202 ? 3.760 -6.069 -1.805 1.00 98.81 202 VAL A CA 1
ATOM 1505 C C . VAL A 1 202 ? 4.813 -5.482 -2.737 1.00 98.81 202 VAL A C 1
ATOM 1507 O O . VAL A 1 202 ? 4.503 -4.733 -3.659 1.00 98.81 202 VAL A O 1
ATOM 1510 N N . GLU A 1 203 ? 6.080 -5.805 -2.498 1.00 98.38 203 GLU A N 1
ATOM 1511 C CA . GLU A 1 203 ? 7.161 -5.542 -3.448 1.00 98.38 203 GLU A CA 1
ATOM 1512 C C . GLU A 1 203 ? 7.336 -6.748 -4.375 1.00 98.38 203 GLU A C 1
ATOM 1514 O O . GLU A 1 203 ? 7.090 -7.900 -3.995 1.00 98.38 203 GLU A O 1
ATOM 1519 N N . PHE A 1 204 ? 7.788 -6.486 -5.594 1.00 98.44 204 PHE A N 1
ATOM 1520 C CA . PHE A 1 204 ? 8.023 -7.485 -6.621 1.00 98.44 204 PHE A CA 1
ATOM 1521 C C . PHE A 1 204 ? 9.257 -7.110 -7.452 1.00 98.44 204 PHE A C 1
ATOM 1523 O O . PHE A 1 204 ? 9.202 -6.385 -8.441 1.00 98.44 204 PHE A O 1
ATOM 1530 N N . ASP A 1 205 ? 10.409 -7.656 -7.082 1.00 97.94 205 ASP A N 1
ATOM 1531 C CA . ASP A 1 205 ? 11.680 -7.330 -7.720 1.00 97.94 205 ASP A CA 1
ATOM 1532 C C . ASP A 1 205 ? 12.120 -8.413 -8.702 1.00 97.94 205 ASP A C 1
ATOM 1534 O O . ASP A 1 205 ? 11.897 -9.611 -8.498 1.00 97.94 205 ASP A O 1
ATOM 1538 N N . ALA A 1 206 ? 12.856 -8.012 -9.740 1.00 97.44 206 ALA A N 1
ATOM 1539 C CA . ALA A 1 206 ? 13.467 -8.933 -10.690 1.00 97.44 206 ALA A CA 1
ATOM 1540 C C . ALA A 1 206 ? 14.963 -8.667 -10.855 1.00 97.44 206 ALA A C 1
ATOM 1542 O O . ALA A 1 206 ? 15.397 -7.600 -11.292 1.00 97.44 206 ALA A O 1
ATOM 1543 N N . TYR A 1 207 ? 15.778 -9.684 -10.605 1.00 96.31 207 TYR A N 1
ATOM 1544 C CA . TYR A 1 207 ? 17.209 -9.656 -10.865 1.00 96.31 207 TYR A CA 1
ATOM 1545 C C . TYR A 1 207 ? 17.537 -10.287 -12.211 1.00 96.31 207 TYR A C 1
ATOM 1547 O O . TYR A 1 207 ? 17.070 -11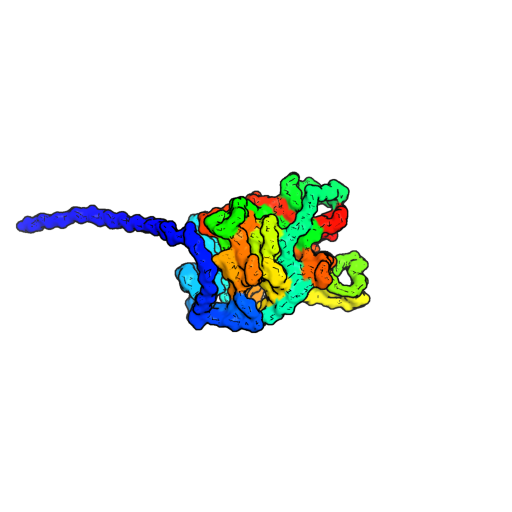.393 -12.524 1.00 96.31 207 TYR A O 1
ATOM 1555 N N . CYS A 1 208 ? 18.460 -9.671 -12.956 1.00 95.44 208 CYS A N 1
ATOM 1556 C CA . CYS A 1 208 ? 19.244 -10.458 -13.890 1.00 95.44 208 CYS A CA 1
ATOM 1557 C C . CYS A 1 208 ? 20.665 -9.995 -14.186 1.00 95.44 208 CYS A C 1
ATOM 1559 O O . CYS A 1 208 ? 20.973 -8.809 -14.279 1.00 95.44 208 CYS A O 1
ATOM 1561 N N . SER A 1 209 ? 21.528 -10.990 -14.405 1.00 93.56 209 SER A N 1
ATOM 1562 C CA . SER A 1 209 ? 22.904 -10.828 -14.868 1.00 93.56 209 SER A CA 1
ATOM 1563 C C . SER A 1 209 ? 23.319 -12.046 -15.692 1.00 93.56 209 SER A C 1
ATOM 1565 O O . SER A 1 209 ? 23.247 -13.182 -15.218 1.00 93.56 209 SER A O 1
ATOM 1567 N N . GLY A 1 210 ? 23.701 -11.839 -16.956 1.00 88.69 210 GLY A N 1
ATOM 1568 C CA . GLY A 1 210 ? 24.028 -12.932 -17.880 1.00 88.69 210 GLY A CA 1
ATOM 1569 C C . GLY A 1 210 ? 22.851 -13.895 -18.064 1.00 88.69 210 GLY A C 1
ATOM 1570 O O . GLY A 1 210 ? 21.783 -13.486 -18.523 1.00 88.69 210 GLY A O 1
ATOM 1571 N N . SER A 1 211 ? 23.023 -15.163 -17.682 1.00 89.88 211 SER A N 1
ATOM 1572 C CA . SER A 1 211 ? 21.965 -16.188 -17.667 1.00 89.88 211 SER A CA 1
ATOM 1573 C C . SER A 1 211 ? 21.237 -16.319 -16.323 1.00 89.88 211 SER A C 1
ATOM 1575 O O . SER A 1 211 ? 20.250 -17.042 -16.241 1.00 89.88 211 SER A O 1
ATOM 1577 N N . THR A 1 212 ? 21.703 -15.648 -15.269 1.00 93.19 212 THR A N 1
ATOM 1578 C CA . THR A 1 212 ? 21.105 -15.728 -13.930 1.00 93.19 212 THR A CA 1
ATOM 1579 C C . THR A 1 212 ? 19.856 -14.860 -13.865 1.00 93.19 212 THR A C 1
ATOM 1581 O O . THR A 1 212 ? 19.889 -13.690 -14.260 1.00 93.19 212 THR A O 1
ATOM 1584 N N . ARG A 1 213 ? 18.751 -15.439 -13.394 1.00 94.50 213 ARG A N 1
ATOM 1585 C CA . ARG A 1 213 ? 17.447 -14.791 -13.211 1.00 94.50 213 ARG A CA 1
ATOM 1586 C C . ARG A 1 213 ? 16.906 -15.165 -11.835 1.00 94.50 213 ARG A C 1
ATOM 1588 O O . ARG A 1 213 ? 16.985 -16.335 -11.464 1.00 94.50 213 ARG A O 1
ATOM 1595 N N . SER A 1 214 ? 16.357 -14.201 -11.110 1.00 95.88 214 SER A N 1
ATOM 1596 C CA . SER A 1 214 ? 15.584 -14.451 -9.890 1.00 95.88 214 SER A CA 1
ATOM 1597 C C . SER A 1 214 ? 14.529 -13.370 -9.709 1.00 95.88 214 SER A C 1
ATOM 1599 O O . SER A 1 214 ? 14.725 -12.246 -10.163 1.00 95.88 214 SER A O 1
ATOM 1601 N N . ALA A 1 215 ? 13.439 -13.720 -9.038 1.00 97.25 215 ALA A N 1
ATOM 1602 C CA . ALA A 1 215 ? 12.443 -12.774 -8.561 1.00 97.25 215 ALA A CA 1
ATOM 1603 C C . ALA A 1 215 ? 12.447 -12.768 -7.029 1.00 97.25 215 ALA A C 1
ATOM 1605 O O . ALA A 1 215 ? 12.844 -13.765 -6.413 1.00 97.25 215 ALA A O 1
ATOM 1606 N N . TYR A 1 216 ? 12.028 -11.660 -6.435 1.00 98.19 216 TYR A N 1
ATOM 1607 C CA . TYR A 1 216 ? 11.881 -11.506 -4.994 1.00 98.19 216 TYR A CA 1
ATOM 1608 C C . TYR A 1 216 ? 10.547 -10.828 -4.692 1.00 98.19 216 TYR A C 1
ATOM 1610 O O . TYR A 1 216 ? 10.147 -9.925 -5.417 1.00 98.19 216 TYR A O 1
ATOM 1618 N N . TYR A 1 217 ? 9.871 -11.297 -3.647 1.00 98.62 217 TYR A N 1
ATOM 1619 C CA . TYR A 1 217 ? 8.571 -10.792 -3.228 1.00 98.62 217 TYR A CA 1
ATOM 1620 C C . TYR A 1 217 ? 8.541 -10.704 -1.708 1.00 98.62 217 TYR A C 1
ATOM 1622 O O . TYR A 1 217 ? 9.018 -11.621 -1.029 1.00 98.62 217 TYR A O 1
ATOM 1630 N N . SER A 1 218 ? 7.950 -9.640 -1.180 1.00 98.69 218 SER A N 1
ATOM 1631 C CA . SER A 1 218 ? 7.663 -9.507 0.246 1.00 98.69 218 SER A CA 1
ATOM 1632 C C . SER A 1 218 ? 6.466 -8.597 0.455 1.00 98.69 218 SER A C 1
ATOM 1634 O O . SER A 1 218 ? 6.307 -7.600 -0.241 1.00 98.69 218 SER A O 1
ATOM 1636 N N . ALA A 1 219 ? 5.662 -8.905 1.470 1.00 98.75 219 ALA A N 1
ATOM 1637 C CA . ALA A 1 219 ? 4.773 -7.910 2.049 1.00 98.75 219 ALA A CA 1
ATOM 1638 C C . ALA A 1 219 ? 5.606 -6.869 2.811 1.00 98.75 219 ALA A C 1
ATOM 1640 O O . ALA A 1 219 ? 6.673 -7.199 3.349 1.00 98.75 219 ALA A O 1
ATOM 1641 N N . TRP A 1 220 ? 5.114 -5.640 2.895 1.00 98.88 220 TRP A N 1
ATOM 1642 C CA . TRP A 1 220 ? 5.787 -4.550 3.592 1.00 98.88 220 TRP A CA 1
ATOM 1643 C C . TRP A 1 220 ? 4.801 -3.512 4.133 1.00 98.88 220 TRP A C 1
ATOM 1645 O O . TRP A 1 220 ? 3.632 -3.474 3.747 1.00 98.88 220 TRP A O 1
ATOM 1655 N N . TYR A 1 221 ? 5.289 -2.675 5.048 1.00 98.88 221 TYR A N 1
ATOM 1656 C CA . TYR A 1 221 ? 4.636 -1.432 5.458 1.00 98.88 221 TYR A CA 1
ATOM 1657 C C . TYR A 1 221 ? 5.651 -0.283 5.455 1.00 98.88 221 TYR A C 1
ATOM 1659 O O . TYR A 1 221 ? 6.859 -0.507 5.588 1.00 98.88 221 TYR A O 1
ATOM 1667 N N . GLU A 1 222 ? 5.171 0.950 5.321 1.00 98.81 222 GLU A N 1
ATOM 1668 C CA . GLU A 1 222 ? 5.998 2.154 5.378 1.00 98.81 222 GLU A CA 1
ATOM 1669 C C . GLU A 1 222 ? 5.198 3.328 5.952 1.00 98.81 222 GLU A C 1
ATOM 1671 O O . GLU A 1 222 ? 4.010 3.499 5.672 1.00 98.81 222 GLU A O 1
ATOM 1676 N N . TRP A 1 223 ? 5.875 4.163 6.742 1.00 98.69 223 TRP A N 1
ATOM 1677 C CA . TRP A 1 223 ? 5.437 5.536 6.969 1.00 98.69 223 TRP A CA 1
ATOM 1678 C C . TRP A 1 223 ? 6.553 6.482 6.536 1.00 98.69 223 TRP A C 1
ATOM 1680 O O . TRP A 1 223 ? 7.492 6.762 7.291 1.00 98.69 223 TRP A O 1
ATOM 1690 N N . TYR A 1 224 ? 6.463 6.954 5.295 1.00 98.56 224 TYR A N 1
ATOM 1691 C CA . TYR A 1 224 ? 7.468 7.827 4.696 1.00 98.56 224 TYR A CA 1
ATOM 1692 C C . TYR A 1 224 ? 7.606 9.112 5.537 1.00 98.56 224 TYR A C 1
ATOM 1694 O O . TYR A 1 224 ? 6.587 9.665 5.960 1.00 98.56 224 TYR A O 1
ATOM 1702 N N . PRO A 1 225 ? 8.823 9.629 5.818 1.00 97.69 225 PRO A N 1
ATOM 1703 C CA . PRO A 1 225 ? 10.117 9.343 5.186 1.00 97.69 225 PRO A CA 1
ATOM 1704 C C . PRO A 1 225 ? 10.964 8.226 5.818 1.00 97.69 225 PRO A C 1
ATOM 1706 O O . PRO A 1 225 ? 12.158 8.140 5.514 1.00 97.69 225 PRO A O 1
ATOM 1709 N N . TYR A 1 226 ? 10.426 7.389 6.710 1.00 97.81 226 TYR A N 1
ATOM 1710 C CA . TYR A 1 226 ? 11.100 6.111 6.971 1.00 97.81 226 TYR A CA 1
ATOM 1711 C C . TYR A 1 226 ? 10.984 5.216 5.748 1.00 97.81 226 TYR A C 1
ATOM 1713 O O . TYR A 1 226 ? 9.996 5.301 5.039 1.00 97.81 226 TYR A O 1
ATOM 1721 N N . GLY A 1 227 ? 12.017 4.410 5.498 1.00 97.88 227 GLY A N 1
ATOM 1722 C CA . GLY A 1 227 ? 12.003 3.472 4.383 1.00 97.88 227 GLY A CA 1
ATOM 1723 C C . GLY A 1 227 ? 11.125 2.264 4.672 1.00 97.88 227 GLY A C 1
ATOM 1724 O O . GLY A 1 227 ? 10.759 1.999 5.823 1.00 97.88 227 GLY A O 1
ATOM 1725 N N . GLU A 1 228 ? 10.867 1.508 3.618 1.00 98.75 228 GLU A N 1
ATOM 1726 C CA . GLU A 1 228 ? 10.113 0.266 3.626 1.00 98.75 228 GLU A CA 1
ATOM 1727 C C . GLU A 1 228 ? 10.616 -0.704 4.709 1.00 98.75 228 GLU A C 1
ATOM 1729 O O . GLU A 1 228 ? 11.822 -0.899 4.931 1.00 98.75 228 GLU A O 1
ATOM 1734 N N . VAL A 1 229 ? 9.661 -1.340 5.385 1.00 98.88 229 VAL A N 1
ATOM 1735 C CA . VAL A 1 229 ? 9.906 -2.444 6.305 1.00 98.88 229 VAL A CA 1
ATOM 1736 C C . VAL A 1 229 ? 9.240 -3.701 5.767 1.00 98.88 229 VAL A C 1
ATOM 1738 O O . VAL A 1 229 ? 8.015 -3.826 5.763 1.00 98.88 229 VAL A O 1
ATOM 1741 N N . ARG A 1 230 ? 10.059 -4.682 5.393 1.00 98.81 230 ARG A N 1
ATOM 1742 C CA . ARG A 1 230 ? 9.599 -6.006 4.972 1.00 98.81 230 ARG A CA 1
ATOM 1743 C C . ARG A 1 230 ? 9.002 -6.772 6.140 1.00 98.81 230 ARG A C 1
ATOM 1745 O O . ARG A 1 230 ? 9.562 -6.802 7.241 1.00 98.81 230 ARG A O 1
ATOM 1752 N N . ILE A 1 231 ? 7.894 -7.452 5.872 1.00 98.69 231 ILE A N 1
ATOM 1753 C CA . ILE A 1 231 ? 7.178 -8.298 6.819 1.00 98.69 231 ILE A CA 1
ATOM 1754 C C . ILE A 1 231 ? 7.457 -9.764 6.483 1.00 98.69 231 ILE A C 1
ATOM 1756 O O . ILE A 1 231 ? 6.748 -10.415 5.718 1.00 98.69 231 ILE A O 1
ATOM 1760 N N . GLY A 1 232 ? 8.489 -10.322 7.107 1.00 97.38 232 GLY A N 1
ATOM 1761 C CA . GLY A 1 232 ? 8.759 -11.751 7.057 1.00 97.38 232 GLY A CA 1
ATOM 1762 C C . GLY A 1 232 ? 7.741 -12.565 7.863 1.00 97.38 232 GLY A C 1
ATOM 1763 O O . GLY A 1 232 ? 7.170 -12.100 8.848 1.00 97.38 232 GLY A O 1
ATOM 1764 N N . GLY A 1 233 ? 7.567 -13.832 7.481 1.00 94.00 233 GLY A N 1
ATOM 1765 C CA . GLY A 1 233 ? 6.651 -14.774 8.137 1.00 94.00 233 GLY A CA 1
ATOM 1766 C C . GLY A 1 233 ? 5.308 -14.929 7.425 1.00 94.00 233 GLY A C 1
ATOM 1767 O O . GLY A 1 233 ? 4.726 -16.006 7.521 1.00 94.00 233 GLY A O 1
ATOM 1768 N N . LEU A 1 234 ? 4.878 -13.917 6.665 1.00 97.69 234 LEU A N 1
ATOM 1769 C CA . LEU A 1 234 ? 3.793 -14.037 5.695 1.00 97.69 234 LEU A CA 1
ATOM 1770 C C . LEU A 1 234 ? 4.404 -14.421 4.332 1.00 97.69 234 LEU A C 1
ATOM 1772 O O . LEU A 1 234 ? 5.185 -13.643 3.787 1.00 97.69 234 LEU A O 1
ATOM 1776 N N . PRO A 1 235 ? 4.144 -15.625 3.798 1.00 96.69 235 PRO A N 1
ATOM 1777 C CA . PRO A 1 235 ? 4.633 -16.020 2.486 1.00 96.69 235 PRO A CA 1
ATOM 1778 C C . PRO A 1 235 ? 3.936 -15.196 1.402 1.00 96.69 235 PRO A C 1
ATOM 1780 O O . PRO A 1 235 ? 2.725 -14.989 1.455 1.00 96.69 235 PRO A O 1
ATOM 1783 N N . VAL A 1 236 ? 4.712 -14.758 0.416 1.00 98.44 236 VAL A N 1
ATOM 1784 C CA . VAL A 1 236 ? 4.225 -14.024 -0.753 1.00 98.44 236 VAL A CA 1
ATOM 1785 C C . VAL A 1 236 ? 4.908 -14.601 -1.984 1.00 98.44 236 VAL A C 1
ATOM 1787 O O . VAL A 1 236 ? 6.135 -14.731 -2.022 1.00 98.44 236 VAL A O 1
ATOM 1790 N N . THR A 1 237 ? 4.117 -14.995 -2.973 1.00 98.19 237 THR A N 1
ATOM 1791 C CA . THR A 1 237 ? 4.594 -15.542 -4.242 1.00 98.19 237 THR A CA 1
ATOM 1792 C C . THR A 1 237 ? 3.769 -15.012 -5.409 1.00 98.19 237 THR A C 1
ATOM 1794 O O . THR A 1 237 ? 2.628 -14.602 -5.236 1.00 98.19 237 THR A O 1
ATOM 1797 N N . ALA A 1 238 ? 4.347 -15.022 -6.612 1.00 98.12 238 ALA A N 1
ATOM 1798 C CA . ALA A 1 238 ? 3.633 -14.616 -7.820 1.00 98.12 238 ALA A CA 1
ATOM 1799 C C . ALA A 1 238 ? 2.326 -15.409 -8.001 1.00 98.12 238 ALA A C 1
ATOM 1801 O O . ALA A 1 238 ? 2.332 -16.643 -7.960 1.00 98.12 238 ALA A O 1
ATOM 1802 N N . GLY A 1 239 ? 1.234 -14.695 -8.270 1.00 98.12 239 GLY A N 1
ATOM 1803 C CA . GLY A 1 239 ? -0.112 -15.245 -8.411 1.00 98.12 239 GLY A CA 1
ATOM 1804 C C . GLY A 1 239 ? -0.878 -15.415 -7.098 1.00 98.12 239 GLY A C 1
ATOM 1805 O O . GLY A 1 239 ? -1.997 -15.928 -7.139 1.00 98.12 239 GLY A O 1
ATOM 1806 N N . ASP A 1 240 ? -0.306 -15.023 -5.957 1.00 98.69 240 ASP A N 1
ATOM 1807 C CA . ASP A 1 240 ? -1.071 -14.919 -4.718 1.00 98.69 240 ASP A CA 1
ATOM 1808 C C . ASP A 1 240 ? -2.076 -13.771 -4.787 1.00 98.69 240 ASP A C 1
ATOM 1810 O O . ASP A 1 240 ? -1.793 -12.717 -5.355 1.00 98.69 240 ASP A O 1
ATOM 1814 N N . ASP A 1 241 ? -3.247 -14.022 -4.210 1.00 98.31 241 ASP A N 1
ATOM 1815 C CA . ASP A 1 241 ? -4.319 -13.056 -4.026 1.00 98.31 241 ASP A CA 1
ATOM 1816 C C . ASP A 1 241 ? -4.217 -12.459 -2.614 1.00 98.31 241 ASP A C 1
ATOM 1818 O O . ASP A 1 241 ? -4.152 -13.193 -1.613 1.00 98.31 241 ASP A O 1
ATOM 1822 N N . MET A 1 242 ? -4.088 -11.136 -2.555 1.00 98.69 242 MET A N 1
ATOM 1823 C CA . MET A 1 242 ? -3.641 -10.391 -1.387 1.00 98.69 242 MET A CA 1
ATOM 1824 C C . MET A 1 242 ? -4.635 -9.293 -1.031 1.00 98.69 242 MET A C 1
ATOM 1826 O O . MET A 1 242 ? -4.825 -8.357 -1.801 1.00 98.69 242 MET A O 1
ATOM 1830 N N . PHE A 1 243 ? -5.148 -9.343 0.192 1.00 98.75 243 PHE A N 1
ATOM 1831 C CA . PHE A 1 243 ? -5.884 -8.243 0.805 1.00 98.75 243 PHE A CA 1
ATOM 1832 C C . PHE A 1 243 ? -4.935 -7.351 1.586 1.00 98.75 243 PHE A C 1
ATOM 1834 O O . PHE A 1 243 ? -4.154 -7.855 2.407 1.00 98.75 243 PHE A O 1
ATOM 1841 N N . VAL A 1 244 ? -5.054 -6.039 1.407 1.00 98.81 244 VAL A N 1
ATOM 1842 C CA . VAL A 1 244 ? -4.341 -5.043 2.207 1.00 98.81 244 VAL A CA 1
ATOM 1843 C C . VAL A 1 244 ? -5.298 -3.960 2.684 1.00 98.81 244 VAL A C 1
ATOM 1845 O O . VAL A 1 244 ? -5.931 -3.259 1.895 1.00 98.81 244 VAL A O 1
ATOM 1848 N N . GLU A 1 245 ? -5.337 -3.777 3.999 1.00 98.81 245 GLU A N 1
ATOM 1849 C CA . GLU A 1 245 ? -6.017 -2.661 4.639 1.00 98.81 245 GLU A CA 1
ATOM 1850 C C . GLU A 1 245 ? -5.031 -1.827 5.451 1.00 98.81 245 GLU A C 1
ATOM 1852 O O . GLU A 1 245 ? -4.278 -2.347 6.282 1.00 98.81 245 GLU A O 1
ATOM 1857 N N . VAL A 1 246 ? -5.074 -0.518 5.221 1.00 98.88 246 VAL A N 1
ATOM 1858 C CA . VAL A 1 246 ? -4.307 0.481 5.962 1.00 98.88 246 VAL A CA 1
ATOM 1859 C C . VAL A 1 246 ? -5.287 1.397 6.679 1.00 98.88 246 VAL A C 1
ATOM 1861 O O . VAL A 1 246 ? -6.257 1.867 6.086 1.00 98.88 246 VAL A O 1
ATOM 1864 N N . TRP A 1 247 ? -5.044 1.662 7.960 1.00 98.69 247 TRP A N 1
ATOM 1865 C CA . TRP A 1 247 ? -5.835 2.615 8.740 1.00 98.69 247 TRP A CA 1
ATOM 1866 C C . TRP A 1 247 ? -4.994 3.292 9.815 1.00 98.69 247 TRP A C 1
ATOM 1868 O O . TRP A 1 247 ? -3.864 2.892 10.100 1.00 98.69 247 TRP A O 1
ATOM 1878 N N . HIS A 1 248 ? -5.558 4.307 10.462 1.00 98.31 248 HIS A N 1
ATOM 1879 C CA . HIS A 1 248 ? -4.938 4.968 11.609 1.00 98.31 248 HIS A CA 1
ATOM 1880 C C . HIS A 1 248 ? -5.923 5.166 12.759 1.00 98.31 248 HIS A C 1
ATOM 1882 O O . HIS A 1 248 ? -7.133 5.081 12.595 1.00 98.31 248 HIS A O 1
ATOM 1888 N N . THR A 1 249 ? -5.399 5.389 13.962 1.00 96.25 249 THR A N 1
ATOM 1889 C CA . THR A 1 249 ? -6.199 5.757 15.152 1.00 96.25 249 THR A CA 1
ATOM 1890 C C . THR A 1 249 ? -5.867 7.157 15.668 1.00 96.25 249 THR A C 1
ATOM 1892 O O . THR A 1 249 ? -6.464 7.644 16.635 1.00 96.25 249 THR A O 1
ATOM 1895 N N . SER A 1 250 ? -4.880 7.800 15.046 1.00 96.69 250 SER A N 1
ATOM 1896 C CA . SER A 1 250 ? -4.497 9.194 15.236 1.00 96.69 250 SER A CA 1
ATOM 1897 C C . SER A 1 250 ? -3.596 9.628 14.079 1.00 96.69 250 SER A C 1
ATOM 1899 O O . SER A 1 250 ? -3.073 8.786 13.353 1.00 96.69 250 SER A O 1
ATOM 1901 N N . ALA A 1 251 ? -3.302 10.925 13.984 1.00 97.31 251 ALA A N 1
ATOM 1902 C CA . ALA A 1 251 ? -2.373 11.454 12.987 1.00 97.31 251 ALA A CA 1
ATOM 1903 C C . ALA A 1 251 ? -0.950 10.856 13.051 1.00 97.31 251 ALA A C 1
ATOM 1905 O O . ALA A 1 251 ? -0.163 11.093 12.142 1.00 97.31 251 ALA A O 1
ATOM 1906 N N . THR A 1 252 ? -0.595 10.119 14.111 1.00 97.75 252 THR A N 1
ATOM 1907 C CA . THR A 1 252 ? 0.752 9.564 14.323 1.00 97.75 252 THR A CA 1
ATOM 1908 C C . THR A 1 252 ? 0.772 8.069 14.663 1.00 97.75 252 THR A C 1
ATOM 1910 O O . THR A 1 252 ? 1.840 7.534 14.964 1.00 97.75 252 THR A O 1
ATOM 1913 N N . GLN A 1 253 ? -0.373 7.375 14.601 1.00 97.81 253 GLN A N 1
ATOM 1914 C CA . GLN A 1 253 ? -0.482 5.931 14.858 1.00 97.81 253 GLN A CA 1
ATOM 1915 C C . GLN A 1 253 ? -1.278 5.247 13.748 1.00 97.81 253 GLN A C 1
ATOM 1917 O O . GLN A 1 253 ? -2.492 5.429 13.658 1.00 97.81 253 GLN A O 1
ATOM 1922 N N . GLY A 1 254 ? -0.588 4.430 12.959 1.00 98.31 254 GLY A N 1
ATOM 1923 C CA . GLY A 1 254 ? -1.096 3.715 11.799 1.00 98.31 254 GLY A CA 1
ATOM 1924 C C . GLY A 1 254 ? -1.020 2.208 11.999 1.00 98.31 254 GLY A C 1
ATOM 1925 O O . GLY A 1 254 ? -0.405 1.717 12.954 1.00 98.31 254 GLY A O 1
ATOM 1926 N N . TYR A 1 255 ? -1.674 1.484 11.103 1.00 98.69 255 TYR A N 1
ATOM 1927 C CA . TYR A 1 255 ? -1.722 0.034 11.091 1.00 98.69 255 TYR A CA 1
ATOM 1928 C C . TYR A 1 255 ? -1.824 -0.483 9.660 1.00 98.69 255 TYR A C 1
ATOM 1930 O O . TYR A 1 255 ? -2.415 0.160 8.794 1.00 98.69 255 TYR A O 1
ATOM 1938 N N . ALA A 1 256 ? -1.289 -1.681 9.455 1.00 98.75 256 ALA A N 1
ATOM 1939 C CA . ALA A 1 256 ? -1.467 -2.476 8.253 1.00 98.75 256 ALA A CA 1
ATOM 1940 C C . ALA A 1 256 ? -2.020 -3.851 8.635 1.00 98.75 256 ALA A C 1
ATOM 1942 O O . ALA A 1 256 ? -1.549 -4.484 9.590 1.00 98.75 256 ALA A O 1
ATOM 1943 N N . TYR A 1 257 ? -3.002 -4.324 7.878 1.00 98.81 257 TYR A N 1
ATOM 1944 C CA . TYR A 1 257 ? -3.526 -5.680 7.947 1.00 98.81 257 TYR A CA 1
ATOM 1945 C C . TYR A 1 257 ? -3.422 -6.302 6.566 1.00 98.81 257 TYR A C 1
ATOM 1947 O O . TYR A 1 257 ? -3.970 -5.775 5.604 1.00 98.81 257 TYR A O 1
ATOM 1955 N N . ILE A 1 258 ? -2.700 -7.415 6.476 1.00 98.88 258 ILE A N 1
ATOM 1956 C CA . ILE A 1 258 ? -2.426 -8.077 5.201 1.00 98.88 258 ILE A CA 1
ATOM 1957 C C . ILE A 1 258 ? -2.869 -9.527 5.311 1.00 98.88 258 ILE A C 1
ATOM 1959 O O . ILE A 1 258 ? -2.501 -10.210 6.275 1.00 98.88 258 ILE A O 1
ATOM 1963 N N . VAL A 1 259 ? -3.631 -10.002 4.327 1.00 98.88 259 VAL A N 1
ATOM 1964 C CA . VAL A 1 259 ? -4.049 -11.403 4.201 1.00 98.88 259 VAL A CA 1
ATOM 1965 C C . VAL A 1 259 ? -3.552 -11.946 2.876 1.00 98.88 259 VAL A C 1
ATOM 1967 O O . VAL A 1 259 ? -3.740 -11.323 1.842 1.00 98.88 259 VAL A O 1
ATOM 1970 N N . ASN A 1 260 ? -2.960 -13.133 2.908 1.00 98.75 260 ASN A N 1
ATOM 1971 C CA . ASN A 1 260 ? -2.742 -13.932 1.712 1.00 98.75 260 ASN A CA 1
ATOM 1972 C C . ASN A 1 260 ? -3.867 -14.975 1.633 1.00 98.75 260 ASN A C 1
ATOM 1974 O O . ASN A 1 260 ? -3.906 -15.928 2.430 1.00 98.75 260 ASN A O 1
ATOM 1978 N N . TYR A 1 261 ? -4.792 -14.801 0.689 1.00 98.62 261 TYR A N 1
ATOM 1979 C CA . TYR A 1 261 ? -5.961 -15.669 0.534 1.00 98.62 261 TYR A CA 1
ATOM 1980 C C . TYR A 1 261 ? -5.572 -17.098 0.163 1.00 98.62 261 TYR A C 1
ATOM 1982 O O . TYR A 1 261 ? -6.178 -18.050 0.674 1.00 98.62 261 TYR A O 1
ATOM 1990 N N . ASN A 1 262 ? -4.513 -17.263 -0.630 1.00 98.56 262 ASN A N 1
ATOM 1991 C CA . ASN A 1 262 ? -4.014 -18.561 -1.078 1.00 98.56 262 ASN A CA 1
ATOM 1992 C C . ASN A 1 262 ? -3.513 -19.411 0.097 1.00 98.56 262 ASN A C 1
ATOM 1994 O O . ASN A 1 262 ? -3.739 -20.624 0.143 1.00 98.56 262 ASN A O 1
ATOM 1998 N N . THR A 1 263 ? -2.855 -18.788 1.076 1.00 98.44 263 THR A N 1
ATOM 1999 C CA . THR A 1 263 ? -2.297 -19.494 2.242 1.00 98.44 263 THR A CA 1
ATOM 2000 C C . THR A 1 263 ? -3.203 -19.467 3.470 1.00 98.44 263 THR A C 1
ATOM 2002 O O . THR A 1 263 ? -2.989 -20.246 4.400 1.00 98.44 263 THR A O 1
ATOM 2005 N N . ASN A 1 264 ? -4.260 -18.648 3.455 1.00 98.44 264 ASN A N 1
ATOM 2006 C CA . ASN A 1 264 ? -5.127 -18.369 4.602 1.00 98.44 264 ASN A CA 1
ATOM 2007 C C . ASN A 1 264 ? -4.344 -17.869 5.831 1.00 98.44 264 ASN A C 1
ATOM 2009 O O . ASN A 1 264 ? -4.597 -18.273 6.977 1.00 98.44 264 ASN A O 1
ATOM 2013 N N . GLN A 1 265 ? -3.339 -17.038 5.573 1.00 98.62 265 GLN A N 1
ATOM 2014 C CA . GLN A 1 265 ? -2.495 -16.436 6.593 1.00 98.62 265 GLN A CA 1
ATOM 2015 C C . GLN A 1 265 ? -2.697 -14.930 6.593 1.00 98.62 265 GLN A C 1
ATOM 2017 O O . GLN A 1 265 ? -2.830 -14.322 5.534 1.00 98.62 265 GLN A O 1
ATOM 2022 N N . SER A 1 266 ? -2.693 -14.334 7.780 1.00 98.56 266 SER A N 1
ATOM 2023 C CA . SER A 1 266 ? -2.747 -12.887 7.934 1.00 98.56 266 SER A CA 1
ATOM 2024 C C . SER A 1 266 ? -1.718 -12.388 8.931 1.00 98.56 266 SER A C 1
ATOM 2026 O O . SER A 1 266 ? -1.272 -13.114 9.821 1.00 98.56 266 SER A O 1
ATOM 2028 N N . THR A 1 267 ? -1.351 -11.123 8.805 1.00 98.50 267 THR A N 1
ATOM 2029 C CA . THR A 1 267 ? -0.488 -10.411 9.748 1.00 98.50 267 THR A CA 1
ATOM 2030 C C . THR A 1 267 ? -1.091 -9.047 10.053 1.00 98.50 267 THR A C 1
ATOM 2032 O O . THR A 1 267 ? -1.878 -8.520 9.269 1.00 98.50 267 THR A O 1
ATOM 2035 N N . THR A 1 268 ? -0.770 -8.496 11.218 1.00 98.25 268 THR A N 1
ATOM 2036 C CA . THR A 1 268 ? -1.084 -7.104 11.543 1.00 98.25 268 THR A CA 1
ATOM 2037 C C . THR A 1 268 ? 0.142 -6.457 12.145 1.00 98.25 268 THR A C 1
ATOM 2039 O O . THR A 1 268 ? 0.836 -7.064 12.963 1.00 98.25 268 THR A O 1
ATOM 2042 N N . VAL A 1 269 ? 0.405 -5.231 11.718 1.00 98.56 269 VAL A N 1
ATOM 2043 C CA . VAL A 1 269 ? 1.481 -4.414 12.258 1.00 98.56 269 VAL A CA 1
ATOM 2044 C C . VAL A 1 269 ? 0.898 -3.059 12.617 1.00 98.56 269 VAL A C 1
ATOM 2046 O O . VAL A 1 269 ? 0.303 -2.406 11.764 1.00 98.56 269 VAL A O 1
ATOM 2049 N N . GLY A 1 270 ? 1.062 -2.642 13.869 1.00 98.44 270 GLY A N 1
ATOM 2050 C CA . GLY A 1 270 ? 0.897 -1.248 14.272 1.00 98.44 270 GLY A CA 1
ATOM 2051 C C . GLY A 1 270 ? 2.228 -0.522 14.131 1.00 98.44 270 GLY A C 1
ATOM 2052 O O . GLY A 1 270 ? 3.275 -1.101 14.416 1.00 98.44 270 GLY A O 1
ATOM 2053 N N . PHE A 1 271 ? 2.222 0.727 13.676 1.00 98.19 271 PHE A N 1
ATOM 2054 C CA . PHE A 1 271 ? 3.448 1.511 13.532 1.00 98.19 271 PHE A CA 1
ATOM 2055 C C . PHE A 1 271 ? 3.203 3.017 13.663 1.00 98.19 271 PHE A C 1
ATOM 2057 O O . PHE A 1 271 ? 2.153 3.540 13.290 1.00 98.19 271 PHE A O 1
ATOM 2064 N N . THR A 1 272 ? 4.176 3.718 14.242 1.00 97.50 272 THR A N 1
ATOM 2065 C CA . THR A 1 272 ? 4.083 5.159 14.517 1.00 97.50 272 THR A CA 1
ATOM 2066 C C . THR A 1 272 ? 4.776 6.000 13.456 1.00 97.50 272 THR A C 1
ATOM 2068 O O . THR A 1 272 ? 5.815 5.599 12.929 1.00 97.50 272 THR A O 1
ATOM 2071 N N . ALA A 1 273 ? 4.265 7.211 13.239 1.00 97.50 273 ALA A N 1
ATOM 2072 C CA . ALA A 1 273 ? 4.896 8.193 12.368 1.00 97.50 273 ALA A CA 1
ATOM 2073 C C . ALA A 1 273 ? 6.330 8.539 12.819 1.00 97.50 273 ALA A C 1
ATOM 2075 O O . ALA A 1 273 ? 6.623 8.549 14.024 1.00 97.50 273 ALA A O 1
ATOM 2076 N N . PRO A 1 274 ? 7.226 8.894 11.881 1.00 96.06 274 PRO A N 1
ATOM 2077 C CA . PRO A 1 274 ? 8.518 9.480 12.214 1.00 96.06 274 PRO A CA 1
ATOM 2078 C C . PRO A 1 274 ? 8.366 10.770 13.045 1.00 96.06 274 PRO A C 1
ATOM 2080 O O . PRO A 1 274 ? 7.376 11.492 12.904 1.00 96.06 274 PRO A O 1
ATOM 2083 N N . PRO A 1 275 ? 9.349 11.135 13.889 1.00 95.31 275 PRO A N 1
ATOM 2084 C CA . PRO A 1 275 ? 9.285 12.374 14.658 1.00 95.31 275 PRO A CA 1
ATOM 2085 C C . PRO A 1 275 ? 9.074 13.611 13.772 1.00 95.31 275 PRO A C 1
ATOM 2087 O O . PRO A 1 275 ? 9.855 13.865 12.856 1.00 95.31 275 PRO A O 1
ATOM 2090 N N . GLY A 1 276 ? 8.049 14.408 14.086 1.00 95.25 276 GLY A N 1
ATOM 2091 C CA . GLY A 1 276 ? 7.700 15.619 13.333 1.00 95.25 276 GLY A CA 1
ATOM 2092 C C . GLY A 1 276 ? 6.860 15.373 12.077 1.00 95.25 276 GLY A C 1
ATOM 2093 O O . GLY A 1 276 ? 6.619 16.321 11.332 1.00 95.25 276 GLY A O 1
ATOM 2094 N N . VAL A 1 277 ? 6.419 14.135 11.853 1.00 97.06 277 VAL A N 1
ATOM 2095 C CA . VAL A 1 277 ? 5.496 13.747 10.783 1.00 97.06 277 VAL A CA 1
ATOM 2096 C C . VAL A 1 277 ? 4.129 13.447 11.386 1.00 97.06 277 VAL A C 1
ATOM 2098 O O . VAL A 1 277 ? 4.034 12.856 12.460 1.00 97.06 277 VAL A O 1
ATOM 2101 N N . SER A 1 278 ? 3.074 13.875 10.701 1.00 96.50 278 SER A N 1
ATOM 2102 C CA . SER A 1 278 ? 1.689 13.646 11.101 1.00 96.50 278 SER A CA 1
ATOM 2103 C C . SER A 1 278 ? 0.798 13.642 9.867 1.00 96.50 278 SER A C 1
ATOM 2105 O O . SER A 1 278 ? 0.933 14.565 9.059 1.00 96.50 278 SER A O 1
ATOM 2107 N N . LEU A 1 279 ? -0.148 12.703 9.789 1.00 96.94 279 LEU A N 1
ATOM 2108 C CA . LEU A 1 279 ? -1.104 12.644 8.685 1.00 96.94 279 LEU A CA 1
ATOM 2109 C C . LEU A 1 279 ? -1.848 13.964 8.534 1.00 96.94 279 LEU A C 1
ATOM 2111 O O . LEU A 1 279 ? -2.335 14.550 9.507 1.00 96.94 279 LEU A O 1
ATOM 2115 N N . VAL A 1 280 ? -2.042 14.363 7.289 1.00 98.31 280 VAL A N 1
ATOM 2116 C CA . VAL A 1 280 ? -3.136 15.250 6.902 1.00 98.31 280 VAL A CA 1
ATOM 2117 C C . VAL A 1 280 ? -4.362 14.406 6.547 1.00 98.31 280 VAL A C 1
ATOM 2119 O O . VAL A 1 280 ? -5.486 14.782 6.888 1.00 98.31 280 VAL A O 1
ATOM 2122 N N . GLY A 1 281 ? -4.158 13.257 5.906 1.00 98.19 281 GLY A N 1
ATOM 2123 C CA . GLY A 1 281 ? -5.191 12.393 5.345 1.00 98.19 281 GLY A CA 1
ATOM 2124 C C . GLY A 1 281 ? -5.906 13.012 4.145 1.00 98.19 281 GLY A C 1
ATOM 2125 O O . GLY A 1 281 ? -7.118 12.849 4.001 1.00 98.19 281 GLY A O 1
ATOM 2126 N N . ASN A 1 282 ? -5.208 13.793 3.322 1.00 98.50 282 ASN A N 1
ATOM 2127 C CA . ASN A 1 282 ? -5.814 14.529 2.210 1.00 98.50 282 ASN A CA 1
ATOM 2128 C C . ASN A 1 282 ? -5.961 13.709 0.924 1.00 98.50 282 ASN A C 1
ATOM 2130 O O . ASN A 1 282 ? -6.736 14.114 0.046 1.00 98.50 282 ASN A O 1
ATOM 2134 N N . SER A 1 283 ? -5.253 12.585 0.818 1.00 98.69 283 SER A N 1
ATOM 2135 C CA . SER A 1 283 ? -5.369 11.632 -0.286 1.00 98.69 283 SER A CA 1
ATOM 2136 C C . SER A 1 283 ? -5.456 10.187 0.185 1.00 98.69 283 SER A C 1
ATOM 2138 O O . SER A 1 283 ? -5.030 9.866 1.293 1.00 98.69 283 SER A O 1
ATOM 2140 N N . ALA A 1 284 ? -6.075 9.368 -0.658 1.00 98.69 284 ALA A N 1
ATOM 2141 C CA . ALA A 1 284 ? -6.062 7.917 -0.599 1.00 98.69 284 ALA A CA 1
ATOM 2142 C C . ALA A 1 284 ? -5.716 7.405 -1.998 1.00 98.69 284 ALA A C 1
ATOM 2144 O O . ALA A 1 284 ? -6.255 7.920 -2.988 1.00 98.69 284 ALA A O 1
ATOM 2145 N N . GLU A 1 285 ? -4.847 6.406 -2.091 1.00 98.31 285 GLU A N 1
ATOM 2146 C CA . GLU A 1 285 ? -4.356 5.936 -3.381 1.00 98.31 285 GLU A CA 1
ATOM 2147 C C . GLU A 1 285 ? -4.154 4.421 -3.460 1.00 98.31 285 GLU A C 1
ATOM 2149 O O . GLU A 1 285 ? -3.935 3.742 -2.457 1.00 98.31 285 GLU A O 1
ATOM 2154 N N . TRP A 1 286 ? -4.235 3.920 -4.696 1.00 98.69 286 TRP A N 1
ATOM 2155 C CA . TRP A 1 286 ? -3.999 2.530 -5.091 1.00 98.69 286 TRP A CA 1
ATOM 2156 C C . TRP A 1 286 ? -2.995 2.523 -6.230 1.00 98.69 286 TRP A C 1
ATOM 2158 O O . TRP A 1 286 ? -3.309 2.967 -7.342 1.00 98.69 286 TRP A O 1
ATOM 2168 N N . VAL A 1 287 ? -1.773 2.093 -5.936 1.00 98.69 287 VAL A N 1
ATOM 2169 C CA . VAL A 1 287 ? -0.597 2.472 -6.715 1.00 98.69 287 VAL A CA 1
ATOM 2170 C C . VAL A 1 287 ? 0.222 1.254 -7.104 1.00 98.69 287 VAL A C 1
ATOM 2172 O O . VAL A 1 287 ? 0.397 0.315 -6.334 1.00 98.69 287 VAL A O 1
ATOM 2175 N N . VAL A 1 288 ? 0.765 1.323 -8.317 1.00 98.75 288 VAL A N 1
ATOM 2176 C CA . VAL A 1 288 ? 1.980 0.611 -8.703 1.00 98.75 288 VAL A CA 1
ATOM 2177 C C . VAL A 1 288 ? 3.107 1.628 -8.802 1.00 98.75 288 VAL A C 1
ATOM 2179 O O . VAL A 1 288 ? 2.972 2.628 -9.520 1.00 98.75 288 VAL A O 1
ATOM 2182 N N . GLU A 1 289 ? 4.208 1.375 -8.098 1.00 98.56 289 GLU A N 1
ATOM 2183 C CA . GLU A 1 289 ? 5.309 2.324 -7.939 1.00 98.56 289 GLU A CA 1
ATOM 2184 C C . GLU A 1 289 ? 6.655 1.793 -8.455 1.00 98.56 289 GLU A C 1
ATOM 2186 O O . GLU A 1 289 ? 6.987 0.619 -8.310 1.00 98.56 289 GLU A O 1
ATOM 2191 N N . ALA A 1 290 ? 7.451 2.701 -9.029 1.00 98.06 290 ALA A N 1
ATOM 2192 C CA . ALA A 1 290 ? 8.898 2.566 -9.150 1.00 98.06 290 ALA A CA 1
ATOM 2193 C C . ALA A 1 290 ? 9.559 3.220 -7.918 1.00 98.06 290 ALA A C 1
ATOM 2195 O O . ALA A 1 290 ? 9.674 4.450 -7.888 1.00 98.06 290 ALA A O 1
ATOM 2196 N N . PRO A 1 291 ? 9.995 2.450 -6.904 1.00 98.38 291 PRO A N 1
ATOM 2197 C CA . PRO A 1 291 ? 10.449 3.029 -5.643 1.00 98.38 291 PRO A CA 1
ATOM 2198 C C . PRO A 1 291 ? 11.813 3.708 -5.774 1.00 98.38 291 PRO A C 1
ATOM 2200 O O . PRO A 1 291 ? 12.551 3.526 -6.748 1.00 98.38 291 PRO A O 1
ATOM 2203 N N . THR A 1 292 ? 12.196 4.479 -4.758 1.00 98.44 292 THR A N 1
ATOM 2204 C CA . THR A 1 292 ? 13.556 5.019 -4.656 1.00 98.44 292 THR A CA 1
ATOM 2205 C C . THR A 1 292 ? 14.485 3.987 -4.025 1.00 98.44 292 THR A C 1
ATOM 2207 O O . THR A 1 292 ? 14.294 3.583 -2.881 1.00 98.44 292 THR A O 1
ATOM 2210 N N . VAL A 1 293 ? 15.548 3.614 -4.740 1.00 97.50 293 VAL A N 1
ATOM 2211 C CA . VAL A 1 293 ? 16.579 2.677 -4.274 1.00 97.50 293 VAL A CA 1
ATOM 2212 C C . VAL A 1 293 ? 17.950 3.314 -4.459 1.00 97.50 293 VAL A C 1
ATOM 2214 O O . VAL A 1 293 ? 18.296 3.795 -5.537 1.00 97.50 293 VAL A O 1
ATOM 2217 N N . GLY A 1 294 ? 18.749 3.366 -3.391 1.00 93.94 294 GLY A N 1
ATOM 2218 C CA . GLY A 1 294 ? 20.074 3.997 -3.447 1.00 93.94 294 GLY A CA 1
ATOM 2219 C C . GLY A 1 294 ? 20.036 5.503 -3.756 1.00 93.94 294 GLY A C 1
ATOM 2220 O O . GLY A 1 294 ? 20.999 6.041 -4.298 1.00 93.94 294 GLY A O 1
ATOM 2221 N N . GLY A 1 295 ? 18.931 6.182 -3.425 1.00 94.75 295 GLY A N 1
ATOM 2222 C CA . GLY A 1 295 ? 18.762 7.628 -3.611 1.00 94.75 295 GLY A CA 1
ATOM 2223 C C . GLY A 1 295 ? 18.329 8.057 -5.016 1.00 94.75 295 GLY A C 1
ATOM 2224 O O . GLY A 1 295 ? 18.429 9.234 -5.355 1.00 94.75 295 GLY A O 1
ATOM 2225 N N . SER A 1 296 ? 17.877 7.133 -5.863 1.00 96.25 296 SER A N 1
ATOM 2226 C CA . SER A 1 296 ? 17.293 7.439 -7.174 1.00 96.25 296 SER A CA 1
ATOM 2227 C C . SER A 1 296 ? 16.112 6.520 -7.463 1.00 96.25 296 SER A C 1
ATOM 2229 O O . SER A 1 296 ? 16.044 5.425 -6.910 1.00 96.25 296 SER A O 1
ATOM 2231 N N . LEU A 1 297 ? 15.196 6.958 -8.331 1.00 96.81 297 LEU A N 1
ATOM 2232 C CA . LEU A 1 297 ? 14.120 6.088 -8.804 1.00 96.81 297 LEU A CA 1
ATOM 2233 C C . LEU A 1 297 ? 14.710 4.836 -9.452 1.00 96.81 297 LEU A C 1
ATOM 2235 O O . LEU A 1 297 ? 15.616 4.919 -10.290 1.00 96.81 297 LEU A O 1
ATOM 2239 N N . ALA A 1 298 ? 14.202 3.685 -9.035 1.00 95.75 298 ALA A N 1
ATOM 2240 C CA . ALA A 1 298 ? 14.611 2.400 -9.548 1.00 95.75 298 ALA A CA 1
ATOM 2241 C C . ALA A 1 298 ? 14.199 2.220 -11.013 1.00 95.75 298 ALA A C 1
ATOM 2243 O O . ALA A 1 298 ? 13.287 2.863 -11.535 1.00 95.75 298 ALA A O 1
ATOM 2244 N N . THR A 1 299 ? 14.869 1.287 -11.690 1.00 93.94 299 THR A N 1
ATOM 2245 C CA . THR A 1 299 ? 14.353 0.783 -12.964 1.00 93.94 299 THR A CA 1
ATOM 2246 C C . THR A 1 299 ? 13.095 -0.028 -12.683 1.00 93.94 299 THR A C 1
ATOM 2248 O O . THR A 1 299 ? 13.176 -1.027 -11.971 1.00 93.94 299 THR A O 1
ATOM 2251 N N . MET A 1 300 ? 11.969 0.391 -13.267 1.00 94.88 300 MET A N 1
ATOM 2252 C CA . MET A 1 300 ? 10.691 -0.298 -13.105 1.00 94.88 300 MET A CA 1
ATOM 2253 C C . MET A 1 300 ? 10.755 -1.717 -13.674 1.00 94.88 300 MET A C 1
ATOM 2255 O O . MET A 1 300 ? 11.117 -1.914 -14.844 1.00 94.88 300 MET A O 1
ATOM 2259 N N . VAL A 1 301 ? 10.390 -2.678 -12.835 1.00 95.56 301 VAL A N 1
ATOM 2260 C CA . VAL A 1 301 ? 10.211 -4.090 -13.180 1.00 95.56 301 VAL A CA 1
ATOM 2261 C C . VAL A 1 301 ? 9.058 -4.282 -14.171 1.00 95.56 301 VAL A C 1
ATOM 2263 O O . VAL A 1 301 ? 8.049 -3.581 -14.112 1.00 95.56 301 VAL A O 1
ATOM 2266 N N . ASP A 1 302 ? 9.205 -5.233 -15.094 1.00 95.69 302 ASP A N 1
ATOM 2267 C CA . ASP A 1 302 ? 8.102 -5.661 -15.952 1.00 95.69 302 ASP A CA 1
ATOM 2268 C C . ASP A 1 302 ? 7.215 -6.613 -15.149 1.00 95.69 302 ASP A C 1
ATOM 2270 O O . ASP A 1 302 ? 7.599 -7.748 -14.862 1.00 95.69 302 ASP A O 1
ATOM 2274 N N . TYR A 1 303 ? 6.043 -6.115 -14.767 1.00 96.38 303 TYR A N 1
ATOM 2275 C CA . TYR A 1 303 ? 5.013 -6.866 -14.055 1.00 96.38 303 TYR A CA 1
ATOM 2276 C C . TYR A 1 303 ? 3.917 -7.386 -15.000 1.00 96.38 303 TYR A C 1
ATOM 2278 O O . TYR A 1 303 ? 2.943 -7.996 -14.560 1.00 96.38 303 TYR A O 1
ATOM 2286 N N . THR A 1 304 ? 4.072 -7.180 -16.314 1.00 92.50 304 THR A N 1
ATOM 2287 C CA . THR A 1 304 ? 3.112 -7.460 -17.391 1.00 92.50 304 THR A CA 1
ATOM 2288 C C . THR A 1 304 ? 1.790 -6.695 -17.264 1.00 92.50 304 THR A C 1
ATOM 2290 O O . THR A 1 304 ? 1.562 -5.718 -17.978 1.00 92.50 304 THR A O 1
ATOM 2293 N N . ARG A 1 305 ? 0.903 -7.149 -16.380 1.00 93.81 305 ARG A N 1
ATOM 2294 C CA . ARG A 1 305 ? -0.359 -6.518 -15.999 1.00 93.81 305 ARG A CA 1
ATOM 2295 C C . ARG A 1 305 ? -0.859 -7.143 -14.700 1.00 93.81 305 ARG A C 1
ATOM 2297 O O . ARG A 1 305 ? -0.714 -8.355 -14.536 1.00 93.81 305 ARG A O 1
ATOM 2304 N N . ILE A 1 306 ? -1.513 -6.361 -13.850 1.00 96.19 306 ILE A N 1
ATOM 2305 C CA . ILE A 1 306 ? -2.068 -6.850 -12.579 1.00 96.19 306 ILE A CA 1
ATOM 2306 C C . ILE A 1 306 ? -3.429 -6.217 -12.270 1.00 96.19 306 ILE A C 1
ATOM 2308 O O . ILE A 1 306 ? -3.578 -5.000 -12.402 1.00 96.19 306 ILE A O 1
ATOM 2312 N N . PRO A 1 307 ? -4.443 -7.031 -11.937 1.00 97.25 307 PRO A N 1
ATOM 2313 C CA . PRO A 1 307 ? -5.748 -6.549 -11.504 1.00 97.25 307 PRO A CA 1
ATOM 2314 C C . PRO A 1 307 ? -5.741 -6.092 -10.041 1.00 97.25 307 PRO A C 1
ATOM 2316 O O . PRO A 1 307 ? -5.069 -6.687 -9.204 1.00 97.25 307 PRO A O 1
ATOM 2319 N N . PHE A 1 308 ? -6.552 -5.073 -9.776 1.00 98.25 308 PHE A N 1
ATOM 2320 C CA . PHE A 1 308 ? -6.908 -4.558 -8.458 1.00 98.25 308 PHE A CA 1
ATOM 2321 C C . PHE A 1 308 ? -8.435 -4.575 -8.349 1.00 98.25 308 PHE A C 1
ATOM 2323 O O . PHE A 1 308 ? -9.130 -4.222 -9.317 1.00 98.25 308 PHE A O 1
ATOM 2330 N N . TRP A 1 309 ? -8.967 -4.969 -7.200 1.00 96.94 309 TRP A N 1
ATOM 2331 C CA . TRP A 1 309 ? -10.395 -4.878 -6.907 1.00 96.94 309 TRP A CA 1
ATOM 2332 C C . TRP A 1 309 ? -10.647 -4.508 -5.449 1.00 96.94 309 TRP A C 1
ATOM 2334 O O . TRP A 1 309 ? -9.720 -4.356 -4.656 1.00 96.94 309 TRP A O 1
ATOM 2344 N N . ASP A 1 310 ? -11.917 -4.225 -5.153 1.00 96.56 310 ASP A N 1
ATOM 2345 C CA . ASP A 1 310 ? -12.382 -3.716 -3.861 1.00 96.56 310 ASP A CA 1
ATOM 2346 C C . ASP A 1 310 ? -11.516 -2.547 -3.341 1.00 96.56 310 ASP A C 1
ATOM 2348 O O . ASP A 1 310 ? -11.261 -2.369 -2.154 1.00 96.56 310 ASP A O 1
ATOM 2352 N N . SER A 1 311 ? -11.075 -1.712 -4.288 1.00 97.56 311 SER A N 1
ATOM 2353 C CA . SER A 1 311 ? -10.270 -0.517 -4.070 1.00 97.56 311 SER A CA 1
ATOM 2354 C C . SER A 1 311 ? -11.159 0.659 -3.659 1.00 97.56 311 SER A C 1
ATOM 2356 O O . SER A 1 311 ? -11.673 1.401 -4.509 1.00 97.56 311 SER A O 1
ATOM 2358 N N . TYR A 1 312 ? -11.358 0.813 -2.349 1.00 97.25 312 TYR A N 1
ATOM 2359 C CA . TYR A 1 312 ? -12.152 1.890 -1.749 1.00 97.25 312 TYR A CA 1
ATOM 2360 C C . TYR A 1 312 ? -11.571 2.414 -0.434 1.00 97.25 312 TYR A C 1
ATOM 2362 O O . TYR A 1 312 ? -10.729 1.785 0.206 1.00 97.25 312 TYR A O 1
ATOM 2370 N N . ALA A 1 313 ? -12.020 3.602 -0.039 1.00 97.88 313 ALA A N 1
ATOM 2371 C CA . ALA A 1 313 ? -11.585 4.314 1.150 1.00 97.88 313 ALA A CA 1
ATOM 2372 C C . ALA A 1 313 ? -12.762 5.010 1.840 1.00 97.88 313 ALA A C 1
ATOM 2374 O O . ALA A 1 313 ? -13.748 5.392 1.203 1.00 97.88 313 ALA A O 1
ATOM 2375 N N . TYR A 1 314 ? -12.623 5.240 3.143 1.00 98.00 314 TYR A N 1
ATOM 2376 C CA . TYR A 1 314 ? -13.540 6.068 3.921 1.00 98.00 314 TYR A CA 1
ATOM 2377 C C . TYR A 1 314 ? -12.790 7.194 4.607 1.00 98.00 314 TYR A C 1
ATOM 2379 O O . TYR A 1 314 ? -11.656 7.024 5.047 1.00 98.00 314 TYR A O 1
ATOM 2387 N N . THR A 1 315 ? -13.438 8.346 4.749 1.00 98.31 315 THR A N 1
ATOM 2388 C CA . THR A 1 315 ? -12.961 9.394 5.659 1.00 98.31 315 THR A CA 1
ATOM 2389 C C . THR A 1 315 ? -13.347 9.107 7.108 1.00 98.31 315 THR A C 1
ATOM 2391 O O . THR A 1 315 ? -14.185 8.257 7.389 1.00 98.31 315 THR A O 1
ATOM 2394 N N . GLU A 1 316 ? -12.791 9.875 8.041 1.00 97.56 316 GLU A N 1
ATOM 2395 C CA . GLU A 1 316 ? -13.192 9.912 9.457 1.00 97.56 316 GLU A CA 1
ATOM 2396 C C . GLU A 1 316 ? -14.689 10.235 9.648 1.00 97.56 316 GLU A C 1
ATOM 2398 O O . GLU A 1 316 ? -15.320 9.830 10.623 1.00 97.56 316 GLU A O 1
ATOM 2403 N N . ALA A 1 317 ? -15.294 10.954 8.697 1.00 96.69 317 ALA A N 1
ATOM 2404 C CA . ALA A 1 317 ? -16.736 11.194 8.642 1.00 96.69 317 ALA A CA 1
ATOM 2405 C C . ALA A 1 317 ? -17.531 10.063 7.956 1.00 96.69 317 ALA A C 1
ATOM 2407 O O . ALA A 1 317 ? -18.727 10.232 7.718 1.00 96.69 317 ALA A O 1
ATOM 2408 N N . TYR A 1 318 ? -16.885 8.938 7.634 1.00 95.38 318 TYR A N 1
ATOM 2409 C CA . TYR A 1 318 ? -17.434 7.805 6.884 1.00 95.38 318 TYR A CA 1
ATOM 2410 C C . TYR A 1 318 ? -17.977 8.182 5.497 1.00 95.38 318 TYR A C 1
ATOM 2412 O O . TYR A 1 318 ? -18.936 7.587 5.007 1.00 95.38 318 TYR A O 1
ATOM 2420 N N . THR A 1 319 ? -17.357 9.158 4.829 1.00 95.44 319 THR A N 1
ATOM 2421 C CA . THR A 1 319 ? -17.632 9.415 3.409 1.00 95.44 319 THR A CA 1
ATOM 2422 C C . THR A 1 319 ? -16.878 8.396 2.561 1.00 95.44 319 THR A C 1
ATOM 2424 O O . THR A 1 319 ? -15.654 8.329 2.658 1.00 95.44 319 THR A O 1
ATOM 2427 N N . PHE A 1 320 ? -17.602 7.650 1.726 1.00 95.56 320 PHE A N 1
ATOM 2428 C CA . PHE A 1 320 ? -17.054 6.649 0.809 1.00 95.56 320 PHE A CA 1
ATOM 2429 C C . PHE A 1 320 ? -16.407 7.273 -0.434 1.00 95.56 320 PHE A C 1
ATOM 2431 O O . PHE A 1 320 ? -16.969 8.194 -1.035 1.00 95.56 320 PHE A O 1
ATOM 2438 N N . TYR A 1 321 ? -15.271 6.711 -0.840 1.00 96.56 321 TYR A N 1
ATOM 2439 C CA . TYR A 1 321 ? -14.574 6.983 -2.093 1.00 96.56 321 TYR A CA 1
ATOM 2440 C C . TYR A 1 321 ? -14.082 5.673 -2.708 1.00 96.56 321 TYR A C 1
ATOM 2442 O O . TYR A 1 321 ? -13.648 4.773 -1.998 1.00 96.56 321 TYR A O 1
ATOM 2450 N N . ASP A 1 322 ? -14.088 5.596 -4.032 1.00 95.88 322 ASP A N 1
ATOM 2451 C CA . ASP A 1 322 ? -13.509 4.493 -4.800 1.00 95.88 322 ASP A CA 1
ATOM 2452 C C . ASP A 1 322 ? -12.785 5.011 -6.049 1.00 95.88 322 ASP A C 1
ATOM 2454 O O . ASP A 1 322 ? -12.755 6.218 -6.339 1.00 95.88 322 ASP A O 1
ATOM 2458 N N . VAL A 1 323 ? -12.256 4.086 -6.848 1.00 95.12 323 VAL A N 1
ATOM 2459 C CA . VAL A 1 323 ? -11.589 4.411 -8.116 1.00 95.12 323 VAL A CA 1
ATOM 2460 C C . VAL A 1 323 ? -12.503 5.081 -9.151 1.00 95.12 323 VAL A C 1
ATOM 2462 O O . VAL A 1 323 ? -12.003 5.822 -9.994 1.00 95.12 323 VAL A O 1
ATOM 2465 N N . ALA A 1 324 ? -13.831 4.912 -9.082 1.00 93.75 324 ALA A N 1
ATOM 2466 C CA . ALA A 1 324 ? -14.773 5.597 -9.975 1.00 93.75 324 ALA A CA 1
ATOM 2467 C C . ALA A 1 324 ? -14.877 7.103 -9.680 1.00 93.75 324 ALA A C 1
ATOM 2469 O O . ALA A 1 324 ? -15.116 7.905 -10.585 1.00 93.75 324 ALA A O 1
ATOM 2470 N N . SER A 1 325 ? -14.690 7.489 -8.417 1.00 93.12 325 SER A N 1
ATOM 2471 C CA . SER A 1 325 ? -14.622 8.888 -7.966 1.00 93.12 325 SER A CA 1
ATOM 2472 C C . SER A 1 325 ? -13.203 9.477 -7.944 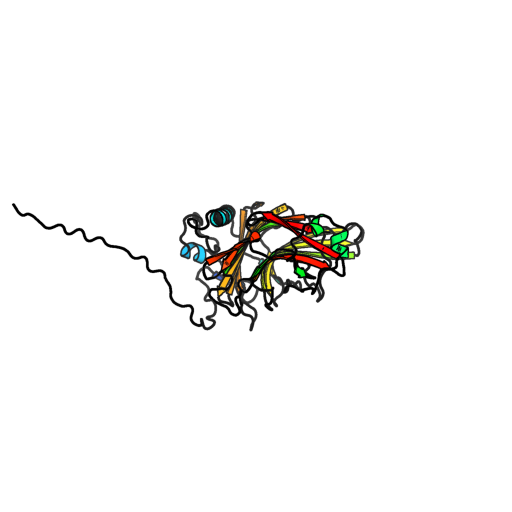1.00 93.12 325 SER A C 1
ATOM 2474 O O . SER A 1 325 ? -13.022 10.647 -7.602 1.00 93.12 325 SER A O 1
ATOM 2476 N N . SER A 1 326 ? -12.202 8.677 -8.313 1.00 95.88 326 SER A N 1
ATOM 2477 C CA . SER A 1 326 ? -10.782 9.026 -8.247 1.00 95.88 326 SER A CA 1
ATOM 2478 C C . SER A 1 326 ? -10.235 9.516 -9.584 1.00 95.88 326 SER A C 1
ATOM 2480 O O . SER A 1 326 ? -10.856 9.381 -10.639 1.00 95.88 326 SER A O 1
ATOM 2482 N N . THR A 1 327 ? -9.034 10.089 -9.552 1.00 96.25 327 THR A N 1
ATOM 2483 C CA . THR A 1 327 ? -8.323 10.509 -10.763 1.00 96.25 327 THR A CA 1
ATOM 2484 C C . THR A 1 327 ? -7.243 9.489 -11.127 1.00 96.25 327 THR A C 1
ATOM 2486 O O . THR A 1 327 ? -6.454 9.136 -10.250 1.00 96.25 327 THR A O 1
ATOM 2489 N N . PRO A 1 328 ? -7.180 9.013 -12.385 1.00 96.12 328 PRO A N 1
ATOM 2490 C CA . PRO A 1 328 ? -6.100 8.138 -12.826 1.00 96.12 328 PRO A CA 1
ATOM 2491 C C . PRO A 1 328 ? -4.764 8.887 -12.914 1.00 96.12 328 PRO A C 1
ATOM 2493 O O . PRO A 1 328 ? -4.709 10.088 -13.203 1.00 96.12 328 PRO A O 1
ATOM 2496 N N . VAL A 1 329 ? -3.685 8.148 -12.691 1.00 96.06 329 VAL A N 1
ATOM 2497 C CA . VAL A 1 329 ? -2.298 8.600 -12.738 1.00 96.06 329 VAL A CA 1
ATOM 2498 C C . VAL A 1 329 ? -1.512 7.639 -13.622 1.00 96.06 329 VAL A C 1
ATOM 2500 O O . VAL A 1 329 ? -1.467 6.441 -13.344 1.00 96.06 329 VAL A O 1
ATOM 2503 N N . ASP A 1 330 ? -0.849 8.166 -14.645 1.00 95.00 330 ASP A N 1
ATOM 2504 C CA . ASP A 1 330 ? 0.074 7.405 -15.481 1.00 95.00 330 ASP A CA 1
ATOM 2505 C C . ASP A 1 330 ? 1.523 7.628 -15.028 1.00 95.00 330 ASP A C 1
ATOM 2507 O O . ASP A 1 330 ? 1.940 8.750 -14.715 1.00 95.00 330 ASP A O 1
ATOM 2511 N N . MET A 1 331 ? 2.321 6.561 -15.059 1.00 95.12 331 MET A N 1
ATOM 2512 C CA . MET A 1 331 ? 3.750 6.630 -14.775 1.00 95.12 331 MET A CA 1
ATOM 2513 C C . MET A 1 331 ? 4.521 7.011 -16.041 1.00 95.12 331 MET A C 1
ATOM 2515 O O . MET A 1 331 ? 4.651 6.207 -16.968 1.00 95.12 331 MET A O 1
ATOM 2519 N N . GLU A 1 332 ? 5.085 8.216 -16.065 1.00 91.94 332 GLU A N 1
ATOM 2520 C CA . GLU A 1 332 ? 5.865 8.765 -17.174 1.00 91.94 332 GLU A CA 1
ATOM 2521 C C . GLU A 1 332 ? 7.360 8.869 -16.826 1.00 91.94 332 GLU A C 1
ATOM 2523 O O . GLU A 1 332 ? 7.795 9.696 -16.014 1.00 91.94 332 GLU A O 1
ATOM 2528 N N . VAL A 1 333 ? 8.182 8.079 -17.523 1.00 87.62 333 VAL A N 1
ATOM 2529 C CA . VAL A 1 333 ? 9.646 8.127 -17.424 1.00 87.62 333 VAL A CA 1
ATOM 2530 C C . VAL A 1 333 ? 10.222 8.700 -18.717 1.00 87.62 333 VAL A C 1
ATOM 2532 O O . VAL A 1 333 ? 10.146 8.103 -19.791 1.00 87.62 333 VAL A O 1
ATOM 2535 N N . GLY A 1 334 ? 10.820 9.889 -18.619 1.00 85.75 334 GLY A N 1
ATOM 2536 C CA . GLY A 1 334 ? 11.301 10.626 -19.786 1.00 85.75 334 GLY A CA 1
ATOM 2537 C C . GLY A 1 334 ? 10.134 11.132 -20.635 1.00 85.75 334 GLY A C 1
ATOM 2538 O O . GLY A 1 334 ? 9.489 12.100 -20.253 1.00 85.75 334 GLY A O 1
ATOM 2539 N N . THR A 1 335 ? 9.900 10.494 -21.782 1.00 82.19 335 THR A N 1
ATOM 2540 C CA . THR A 1 335 ? 8.787 10.794 -22.706 1.00 82.19 335 THR A CA 1
ATOM 2541 C C . THR A 1 335 ? 7.937 9.554 -22.996 1.00 82.19 335 THR A C 1
ATOM 2543 O O . THR A 1 335 ? 7.299 9.467 -24.045 1.00 82.19 335 THR A O 1
ATOM 2546 N N . SER A 1 336 ? 8.029 8.535 -22.143 1.00 85.88 336 SER A N 1
ATOM 2547 C CA . SER A 1 336 ? 7.359 7.251 -22.323 1.00 85.88 336 SER A CA 1
ATOM 2548 C C . SER A 1 336 ? 6.507 6.954 -21.104 1.00 85.88 336 SER A C 1
ATOM 2550 O O . SER A 1 336 ? 6.984 7.056 -19.973 1.00 85.88 336 SER A O 1
ATOM 2552 N N . ILE A 1 337 ? 5.263 6.545 -21.346 1.00 90.50 337 ILE A N 1
ATOM 2553 C CA . ILE A 1 337 ? 4.453 5.923 -20.306 1.00 90.50 337 ILE A CA 1
ATOM 2554 C C . ILE A 1 337 ? 4.972 4.506 -20.104 1.00 90.50 337 ILE A C 1
ATOM 2556 O O . ILE A 1 337 ? 5.111 3.747 -21.062 1.00 90.50 337 ILE A O 1
ATOM 2560 N N . VAL A 1 338 ? 5.310 4.192 -18.861 1.00 92.31 338 VAL A N 1
ATOM 2561 C CA . VAL A 1 338 ? 5.857 2.902 -18.431 1.00 92.31 338 VAL A CA 1
ATOM 2562 C C . VAL A 1 338 ? 4.793 2.054 -17.740 1.00 92.31 338 VAL A C 1
ATOM 2564 O O . VAL A 1 338 ? 4.862 0.830 -17.793 1.00 92.31 338 VAL A O 1
ATOM 2567 N N . SER A 1 339 ? 3.824 2.698 -17.092 1.00 95.19 339 SER A N 1
ATOM 2568 C CA . SER A 1 339 ? 2.766 2.036 -16.337 1.00 95.19 339 SER A CA 1
ATOM 2569 C C . SER A 1 339 ? 1.498 2.891 -16.346 1.00 95.19 339 SER A C 1
ATOM 2571 O O . SER A 1 339 ? 1.607 4.112 -16.236 1.00 95.19 339 SER A O 1
ATOM 2573 N N . TYR A 1 340 ? 0.317 2.290 -16.489 1.00 95.38 340 TYR A N 1
ATOM 2574 C CA . TYR A 1 340 ? -0.965 3.013 -16.458 1.00 95.38 340 TYR A CA 1
ATOM 2575 C C . TYR A 1 340 ? -2.131 2.127 -15.988 1.00 95.38 340 TYR A C 1
ATOM 2577 O O . TYR A 1 340 ? -2.129 0.923 -16.270 1.00 95.38 340 TYR A O 1
ATOM 2585 N N . PRO A 1 341 ? -3.150 2.696 -15.322 1.00 96.00 341 PRO A N 1
ATOM 2586 C CA . PRO A 1 341 ? -4.359 1.976 -14.933 1.00 96.00 341 PRO A CA 1
ATOM 2587 C C . PRO A 1 341 ? -5.396 1.908 -16.066 1.00 96.00 341 PRO A C 1
ATOM 2589 O O . PRO A 1 341 ? -5.651 2.884 -16.754 1.00 96.00 341 PRO A O 1
ATOM 2592 N N . GLU A 1 342 ? -6.076 0.782 -16.236 1.00 94.94 342 GLU A N 1
ATOM 2593 C CA . GLU A 1 342 ? -7.287 0.621 -17.049 1.00 94.94 342 GLU A CA 1
ATOM 2594 C C . GLU A 1 342 ? -8.489 0.449 -16.115 1.00 94.94 342 GLU A C 1
ATOM 2596 O O . GLU A 1 342 ? -8.563 -0.536 -15.382 1.00 94.94 342 GLU A O 1
ATOM 2601 N N . TYR A 1 343 ? -9.437 1.388 -16.150 1.00 94.25 343 TYR A N 1
ATOM 2602 C CA . TYR A 1 343 ? -10.667 1.317 -15.357 1.00 94.25 343 TYR A CA 1
ATOM 2603 C C . TYR A 1 343 ? -11.528 0.113 -15.767 1.00 94.25 343 TYR A C 1
ATOM 2605 O O . TYR A 1 343 ? -11.869 -0.022 -16.945 1.00 94.25 343 TYR A O 1
ATOM 2613 N N . LEU A 1 344 ? -11.937 -0.723 -14.806 1.00 94.00 344 LEU A N 1
ATOM 2614 C CA . LEU A 1 344 ? 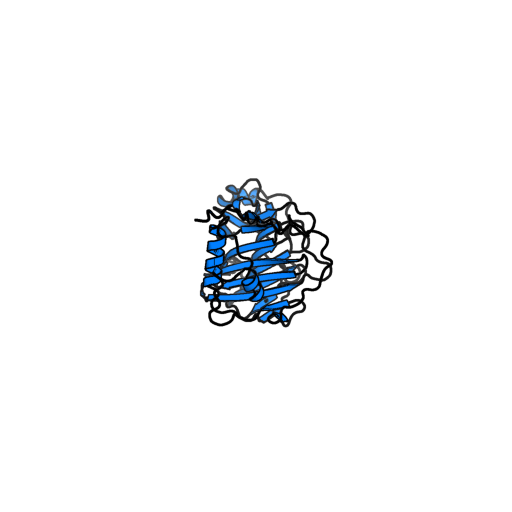-12.774 -1.904 -15.060 1.00 94.00 344 LEU A CA 1
ATOM 2615 C C . LEU A 1 344 ? -14.169 -1.833 -14.427 1.00 94.00 344 LEU A C 1
ATOM 2617 O O . LEU A 1 344 ? -15.017 -2.673 -14.733 1.00 94.00 344 LEU A O 1
ATOM 2621 N N . GLY A 1 345 ? -14.439 -0.836 -13.587 1.00 89.94 345 GLY A N 1
ATOM 2622 C CA . GLY A 1 345 ? -15.739 -0.648 -12.955 1.00 89.94 345 GLY A CA 1
ATOM 2623 C C . GLY A 1 345 ? -15.624 -0.176 -11.513 1.00 89.94 345 GLY A C 1
ATOM 2624 O O . GLY A 1 345 ? -14.597 0.351 -11.092 1.00 89.94 345 GLY A O 1
ATOM 2625 N N . ILE A 1 346 ? -16.715 -0.350 -10.768 1.00 87.62 346 ILE A N 1
ATOM 2626 C CA . ILE A 1 346 ? -16.801 0.027 -9.352 1.00 87.62 346 ILE A CA 1
ATOM 2627 C C . ILE A 1 346 ? -15.683 -0.675 -8.585 1.00 87.62 346 ILE A C 1
ATOM 2629 O O . ILE A 1 346 ? -15.602 -1.905 -8.622 1.00 87.62 346 ILE A O 1
ATOM 2633 N N . GLU A 1 347 ? -14.857 0.117 -7.900 1.00 94.00 347 GLU A N 1
ATOM 2634 C CA . GLU A 1 347 ? -13.764 -0.364 -7.043 1.00 94.00 347 GLU A CA 1
ATOM 2635 C C . GLU A 1 347 ? -12.713 -1.242 -7.763 1.00 94.00 347 GLU A C 1
ATOM 2637 O O . GLU A 1 347 ? -11.932 -1.905 -7.092 1.00 94.00 347 GLU A O 1
ATOM 2642 N N . ALA A 1 348 ? -12.675 -1.281 -9.105 1.00 96.69 348 ALA A N 1
ATOM 2643 C CA . ALA A 1 348 ? -11.830 -2.220 -9.849 1.00 96.69 348 ALA A CA 1
ATOM 2644 C C . ALA A 1 348 ? -11.116 -1.601 -11.058 1.00 96.69 348 ALA A C 1
ATOM 2646 O O . ALA A 1 348 ? -11.690 -0.840 -11.848 1.00 96.69 348 ALA A O 1
ATOM 2647 N N . PHE A 1 349 ? -9.862 -2.001 -11.250 1.00 97.25 349 PHE A N 1
ATOM 2648 C CA . PHE A 1 349 ? -9.028 -1.592 -12.377 1.00 97.25 349 PHE A CA 1
ATOM 2649 C C . PHE A 1 349 ? -7.926 -2.624 -12.662 1.00 97.25 349 PHE A C 1
ATOM 2651 O O . PHE A 1 349 ? -7.777 -3.634 -11.979 1.00 97.25 349 PHE A O 1
ATOM 2658 N N . THR A 1 350 ? -7.159 -2.427 -13.729 1.00 97.31 350 THR A N 1
ATOM 2659 C CA . THR A 1 350 ? -5.970 -3.238 -14.030 1.00 97.31 350 THR A CA 1
ATOM 2660 C C . THR A 1 350 ? -4.812 -2.339 -14.396 1.00 97.31 350 THR A C 1
ATOM 2662 O O . THR A 1 350 ? -4.946 -1.493 -15.271 1.00 97.31 350 THR A O 1
ATOM 2665 N N . MET A 1 351 ? -3.660 -2.543 -13.775 1.00 97.12 351 MET A N 1
ATOM 2666 C CA . MET A 1 351 ? -2.429 -1.856 -14.145 1.00 97.12 351 MET A CA 1
ATOM 2667 C C . MET A 1 351 ? -1.769 -2.558 -15.327 1.00 97.12 351 MET A C 1
ATOM 2669 O O . MET A 1 351 ? -1.741 -3.791 -15.387 1.00 97.12 351 MET A O 1
ATOM 2673 N N . HIS A 1 352 ? -1.214 -1.781 -16.253 1.00 95.50 352 HIS A N 1
ATOM 2674 C CA . HIS A 1 352 ? -0.500 -2.263 -17.434 1.00 95.50 352 HIS A CA 1
ATOM 2675 C C . HIS A 1 352 ? 0.921 -1.744 -17.464 1.00 95.50 352 HIS A C 1
ATOM 2677 O O . HIS A 1 352 ? 1.132 -0.534 -17.442 1.00 95.50 352 HIS A O 1
ATOM 2683 N N . PHE A 1 353 ? 1.875 -2.650 -17.645 1.00 93.81 353 PHE A N 1
ATOM 2684 C CA . PHE A 1 353 ? 3.247 -2.291 -17.962 1.00 93.81 353 PHE A CA 1
ATOM 2685 C C . PHE A 1 353 ? 3.421 -2.033 -19.475 1.00 93.81 353 PHE A C 1
ATOM 2687 O O . PHE A 1 353 ? 2.677 -2.582 -20.299 1.00 93.81 353 PHE A O 1
ATOM 2694 N N . GLN A 1 354 ? 4.388 -1.188 -19.856 1.00 86.88 354 GLN A N 1
ATOM 2695 C CA . GLN A 1 354 ? 4.735 -0.855 -21.251 1.00 86.88 354 GLN A CA 1
ATOM 2696 C C . GLN A 1 354 ? 6.208 -1.081 -21.603 1.00 86.88 354 GLN A C 1
ATOM 2698 O O . GLN A 1 354 ? 7.120 -0.607 -20.871 1.00 86.88 354 GLN A O 1
#

Secondary structure (DSSP, 8-state):
----------------------S----PPP---TTEEE-SSTT-EEEPPPPTT--TTTS-HHHHHHTTPPPPP-TTT-HHHHHHHHHHHHH--EEPPPEEEE-SEE-PSP-B-SS--HHHHHH-TTGGGS-TT-EEESSEEEEEEE---SSSSTTSEEEEEEEEE----BPPTT---SEEEB-EEEEEEE-SSSS-EEEEEEEEEEEEETTEEEEEEEEEEEEETSPPEEEETS---TT-EEEEEEEEEETTEEEEEEEETTTTEEEEEEEEPPTT------EEEEEEE--EETTEEPPBPB--EEEEEEEEEEETT--EEETTSSEEEEEEETTEEEEEEEEEETTEEEEEE-

Radius of gyration: 22.05 Å; chains: 1; bounding box: 88×41×71 Å

Sequence (354 aa):
MKKLSSALAAVVVLAAPITALAQNRVETPHRMQPNEHALNLPGATTIDAPPAGFDPITASDEELAYHGFPPRPNQATDGKAYASWAEAMQHSKTRVAPKLEQTNIFHGPAQMKKNATPAAVDSNPRLAAQPSNTYYSSNWSGYVATSGATSYGSSSYYYLINDMVVPIAQQRPGACTGGWAYGSEWNGIDGWGSGDVLQAGVEFDAYCSGSTRSAYYSAWYEWYPYGEVRIGGLPVTAGDDMFVEVWHTSATQGYAYIVNYNTNQSTTVGFTAPPGVSLVGNSAEWVVEAPTVGGSLATMVDYTRIPFWDSYAYTEAYTFYDVASSTPVDMEVGTSIVSYPEYLGIEAFTMHFQ

pLDDT: mean 89.96, std 17.11, range [29.53, 98.94]

Organism: NCBI:txid1002689